Protein AF-A0A920N0K5-F1 (afdb_monomer_lite)

Sequence (277 aa):
MSDRPRIAAIVTEYFDGSHADVIVTKYLKGFPTDDGFQVPRVDLVSMYIDQPTERDIGHAMAREYDVPVFPSILTALTLGGEELAVDGVLLIGEHGEYAWNEKEQQLFPRKYFLEQICGVMATSGRSVPVFNDKHLSYNWHDAKWMYDRMSGLEAPLMAGSSLPVCWRKPWLEHDPDGTIEEAVAIGFSGLEIYGFHTLEVLQCMVERRAGGETGVAAVTCLEGDDVWKAAEQGAWSRDLAEAAWPQSKTSPRAGSRTTAANRPCIDRIPRRTRGAR

Foldseek 3Di:
DPCQFEEEEEAAAAAPPAPCCVPVVCQQPFDQDPVGTGHHSHHHAEYEYNDYDPRGPPVVSCVVRVHYYDPDLLCRQQVNDLAGDGQEYEYHQDDDDADADPLRDGFGCLLVSLVVVLVRCVSRVHAHEYEHEAQRGPDDVSSVVSVVSCVVSVHHYHHHDCLLVDDDVVDDADAAQADDPADDFDWDDDCSPIVRVSVVNRLSRVQSHRQHPQDFPDKDKDKACRVVVCCVVVVHPPVNCVVCQVVDPPDDDPPDCDDRRRIDIDIDTDGDHPPDD

Structure (mmCIF, N/CA/C/O backbone):
data_AF-A0A920N0K5-F1
#
_entry.id   AF-A0A920N0K5-F1
#
loop_
_atom_site.group_PDB
_atom_site.id
_atom_site.type_symbol
_atom_site.label_atom_id
_atom_site.label_alt_id
_atom_site.label_comp_id
_atom_site.label_asym_id
_atom_site.label_entity_id
_atom_site.label_seq_id
_atom_site.pdbx_PDB_ins_code
_atom_site.Cartn_x
_atom_site.Cartn_y
_atom_site.Cartn_z
_atom_site.occupancy
_atom_site.B_iso_or_equiv
_atom_site.auth_seq_id
_atom_site.auth_comp_id
_atom_site.auth_asym_id
_atom_site.auth_atom_id
_atom_site.pdbx_PDB_model_num
ATOM 1 N N . MET A 1 1 ? 17.048 -22.396 -16.362 1.00 48.00 1 MET A N 1
ATOM 2 C CA . MET A 1 1 ? 17.063 -21.496 -15.191 1.00 48.00 1 MET A CA 1
ATOM 3 C C . MET A 1 1 ? 15.674 -21.574 -14.595 1.00 48.00 1 MET A C 1
ATOM 5 O O . MET A 1 1 ? 14.731 -21.608 -15.371 1.00 48.00 1 MET A O 1
ATOM 9 N N . SER A 1 2 ? 15.543 -21.769 -13.284 1.00 52.66 2 SER A N 1
ATOM 10 C CA . SER A 1 2 ? 14.226 -21.752 -12.634 1.00 52.66 2 SER A CA 1
ATOM 11 C C . SER A 1 2 ? 13.582 -20.401 -12.934 1.00 52.66 2 SER A C 1
ATOM 13 O O . SER A 1 2 ? 14.154 -19.392 -12.536 1.00 52.66 2 SER A O 1
ATOM 15 N N . ASP A 1 3 ? 12.459 -20.388 -13.650 1.00 80.69 3 ASP A N 1
ATOM 16 C CA . ASP A 1 3 ? 11.784 -19.171 -14.115 1.00 80.69 3 ASP A CA 1
ATOM 17 C C . ASP A 1 3 ? 11.053 -18.521 -12.930 1.00 80.69 3 ASP A C 1
ATOM 19 O O . ASP A 1 3 ? 9.867 -18.741 -12.682 1.00 80.69 3 ASP A O 1
ATOM 23 N N . ARG A 1 4 ? 11.827 -17.855 -12.068 1.00 94.38 4 ARG A N 1
ATOM 24 C CA . ARG A 1 4 ? 11.308 -17.157 -10.893 1.00 94.38 4 ARG A CA 1
ATOM 25 C C . ARG A 1 4 ? 10.541 -15.926 -11.378 1.00 94.38 4 ARG A C 1
ATOM 27 O O . ARG A 1 4 ? 11.075 -15.205 -12.220 1.00 94.38 4 ARG A O 1
ATOM 34 N N . PRO A 1 5 ? 9.328 -15.658 -10.856 1.00 97.38 5 PRO A N 1
ATOM 35 C CA . PRO A 1 5 ? 8.568 -14.490 -11.275 1.00 97.38 5 PRO A CA 1
ATOM 36 C C . PRO A 1 5 ? 9.378 -13.215 -11.062 1.00 97.38 5 PRO A C 1
ATOM 38 O O . PRO A 1 5 ? 10.012 -13.033 -10.018 1.00 97.38 5 PRO A O 1
ATOM 41 N N . ARG A 1 6 ? 9.351 -12.338 -12.056 1.00 98.44 6 ARG A N 1
ATOM 42 C CA . ARG A 1 6 ? 10.106 -11.086 -12.062 1.00 98.44 6 ARG A CA 1
ATOM 43 C C . ARG A 1 6 ? 9.203 -9.979 -11.549 1.00 98.44 6 ARG A C 1
ATOM 45 O O . ARG A 1 6 ? 8.064 -9.888 -11.979 1.00 98.44 6 ARG A O 1
ATOM 52 N N . ILE A 1 7 ? 9.663 -9.117 -10.658 1.00 98.75 7 ILE A N 1
ATOM 53 C CA . ILE A 1 7 ? 8.850 -8.010 -10.142 1.00 98.75 7 ILE A CA 1
ATOM 54 C C . ILE A 1 7 ? 9.551 -6.667 -10.328 1.00 98.75 7 ILE A C 1
ATOM 56 O O . ILE A 1 7 ? 10.780 -6.593 -10.351 1.00 98.75 7 ILE A O 1
ATOM 60 N N . ALA A 1 8 ? 8.758 -5.604 -10.444 1.00 98.88 8 ALA A N 1
ATOM 61 C CA . ALA A 1 8 ? 9.229 -4.222 -10.390 1.00 98.88 8 ALA A CA 1
ATOM 62 C C . ALA A 1 8 ? 8.807 -3.558 -9.075 1.00 98.88 8 ALA A C 1
ATOM 64 O O . ALA A 1 8 ? 7.707 -3.819 -8.584 1.00 98.88 8 ALA A O 1
ATOM 65 N N . ALA A 1 9 ? 9.635 -2.656 -8.543 1.00 98.88 9 ALA A N 1
ATOM 66 C CA . ALA A 1 9 ? 9.241 -1.767 -7.451 1.00 98.88 9 ALA A CA 1
ATOM 67 C C . ALA A 1 9 ? 9.107 -0.325 -7.947 1.00 98.88 9 ALA A C 1
ATOM 69 O O . ALA A 1 9 ? 10.033 0.240 -8.523 1.00 98.88 9 ALA A O 1
ATOM 70 N N . ILE A 1 10 ? 7.943 0.268 -7.714 1.00 98.88 10 ILE A N 1
ATOM 71 C CA . ILE A 1 10 ? 7.606 1.643 -8.061 1.00 98.88 10 ILE A CA 1
ATOM 72 C C . ILE A 1 10 ? 7.409 2.390 -6.747 1.00 98.88 10 ILE A C 1
ATOM 74 O O . ILE A 1 10 ? 6.431 2.140 -6.040 1.00 98.88 10 ILE A O 1
ATOM 78 N N . VAL A 1 11 ? 8.356 3.260 -6.397 1.00 98.75 11 VAL A N 1
ATOM 79 C CA . VAL A 1 11 ? 8.406 3.901 -5.077 1.00 98.75 11 VAL A CA 1
ATOM 80 C C . VAL A 1 11 ? 8.520 5.419 -5.187 1.00 98.75 11 VAL A C 1
ATOM 82 O O . VAL A 1 11 ? 9.076 5.945 -6.151 1.00 98.75 11 VAL A O 1
ATOM 85 N N . THR A 1 12 ? 7.990 6.133 -4.199 1.00 98.44 12 THR A N 1
ATOM 86 C CA . THR A 1 12 ? 8.091 7.599 -4.117 1.00 98.44 12 THR A CA 1
ATOM 87 C C . THR A 1 12 ? 9.450 8.042 -3.577 1.00 98.44 12 THR A C 1
ATOM 89 O O . THR A 1 12 ? 10.193 8.714 -4.284 1.00 98.44 12 THR A O 1
ATOM 92 N N . GLU A 1 13 ? 9.823 7.612 -2.369 1.00 98.06 13 GLU A N 1
ATOM 93 C CA . GLU A 1 13 ? 11.118 7.900 -1.731 1.00 98.06 13 GLU A CA 1
ATOM 94 C C . GLU A 1 13 ? 11.679 6.619 -1.083 1.00 98.06 13 GLU A C 1
ATOM 96 O O . GLU A 1 13 ? 10.918 5.786 -0.586 1.00 98.06 13 GLU A O 1
ATOM 101 N N . TYR A 1 14 ? 13.007 6.450 -1.071 1.00 98.31 14 TYR A N 1
ATOM 102 C CA . TYR A 1 14 ? 13.668 5.264 -0.513 1.00 98.31 14 TYR A CA 1
ATOM 103 C C . TYR A 1 14 ? 14.843 5.648 0.396 1.00 98.31 14 TYR A C 1
ATOM 105 O O . TYR A 1 14 ? 15.990 5.739 -0.036 1.00 98.31 14 TYR A O 1
ATOM 113 N N . PHE A 1 15 ? 14.557 5.806 1.689 1.00 98.00 15 PHE A N 1
ATOM 114 C CA . PHE A 1 15 ? 15.540 6.069 2.750 1.00 98.00 15 PHE A CA 1
ATOM 115 C C . PHE A 1 15 ? 15.437 5.034 3.885 1.00 98.00 15 PHE A C 1
ATOM 117 O O . PHE A 1 15 ? 14.494 4.242 3.926 1.00 98.00 15 PHE A O 1
ATOM 124 N N . ASP A 1 16 ? 16.394 5.036 4.812 1.00 97.31 16 ASP A N 1
ATOM 125 C CA . ASP A 1 16 ? 16.418 4.128 5.972 1.00 97.31 16 ASP A CA 1
ATOM 126 C C . ASP A 1 16 ? 15.129 4.215 6.813 1.00 97.31 16 ASP A C 1
ATOM 128 O O . ASP A 1 16 ? 14.730 5.295 7.252 1.00 97.31 16 ASP A O 1
ATOM 132 N N . GLY A 1 17 ? 14.449 3.083 7.013 1.00 95.19 17 GLY A N 1
ATOM 133 C CA . GLY A 1 17 ? 13.182 3.022 7.751 1.00 95.19 17 GLY A CA 1
ATOM 134 C C . GLY A 1 17 ? 11.948 3.525 6.989 1.00 95.19 17 GLY A C 1
ATOM 135 O O . GLY A 1 17 ? 10.855 3.544 7.558 1.00 95.19 17 GLY A O 1
ATOM 136 N N . SER A 1 18 ? 12.090 3.908 5.716 1.00 96.94 18 SER A N 1
ATOM 137 C CA . SER A 1 18 ? 10.950 4.200 4.840 1.00 96.94 18 SER A CA 1
ATOM 138 C C . SER A 1 18 ? 10.128 2.943 4.532 1.00 96.94 18 SER A C 1
ATOM 140 O O . SER A 1 18 ? 10.607 1.812 4.641 1.00 96.94 18 SER A O 1
ATOM 142 N N . HIS A 1 19 ? 8.894 3.126 4.067 1.00 96.06 19 HIS A N 1
ATOM 143 C CA . HIS A 1 19 ? 8.068 2.025 3.567 1.00 96.06 19 HIS A CA 1
ATOM 144 C C . HIS A 1 19 ? 8.739 1.253 2.416 1.00 96.06 19 HIS A C 1
ATOM 146 O O . HIS A 1 19 ? 8.676 0.021 2.372 1.00 96.06 19 HIS A O 1
ATOM 152 N N . ALA A 1 20 ? 9.439 1.955 1.518 1.00 97.81 20 ALA A N 1
ATOM 153 C CA . ALA A 1 20 ? 10.223 1.316 0.467 1.00 97.81 20 ALA A CA 1
ATOM 154 C C . ALA A 1 20 ? 11.332 0.437 1.061 1.00 97.81 20 ALA A C 1
ATOM 156 O O . ALA A 1 20 ? 11.495 -0.701 0.635 1.00 97.81 20 ALA A O 1
ATOM 157 N N . ASP A 1 21 ? 12.030 0.900 2.097 1.00 97.81 21 ASP A N 1
ATOM 158 C CA . ASP A 1 21 ? 13.056 0.102 2.765 1.00 97.81 21 ASP A CA 1
ATOM 159 C C . ASP A 1 21 ? 12.487 -1.150 3.441 1.00 97.81 21 ASP A C 1
ATOM 161 O O . ASP A 1 21 ? 12.929 -2.267 3.173 1.00 97.81 21 ASP A O 1
ATOM 165 N N . VAL A 1 22 ? 11.444 -1.017 4.258 1.00 95.25 22 VAL A N 1
ATOM 166 C CA . VAL A 1 22 ? 10.921 -2.175 5.003 1.00 95.25 22 VAL A CA 1
ATOM 167 C C . VAL A 1 22 ? 10.260 -3.232 4.110 1.00 95.25 22 VAL A C 1
ATOM 169 O O . VAL A 1 22 ? 10.131 -4.377 4.549 1.00 95.25 22 VAL A O 1
ATOM 172 N N . ILE A 1 23 ? 9.886 -2.888 2.869 1.00 96.75 23 ILE A N 1
ATOM 173 C CA . ILE A 1 23 ? 9.264 -3.801 1.897 1.00 96.75 23 ILE A CA 1
ATOM 174 C C . ILE A 1 23 ? 10.260 -4.219 0.809 1.00 96.75 23 ILE A C 1
ATOM 176 O O . ILE A 1 23 ? 10.596 -5.400 0.703 1.00 96.75 23 ILE A O 1
ATOM 180 N N . VAL A 1 24 ? 10.752 -3.278 -0.001 1.00 98.19 24 VAL A N 1
ATOM 181 C CA . VAL A 1 24 ? 11.587 -3.555 -1.184 1.00 98.19 24 VAL A CA 1
ATOM 182 C C . VAL A 1 24 ? 12.915 -4.188 -0.779 1.00 98.19 24 VAL A C 1
ATOM 184 O O . VAL A 1 24 ? 13.311 -5.190 -1.378 1.00 98.19 24 VAL A O 1
ATOM 187 N N . THR A 1 25 ? 13.549 -3.716 0.303 1.00 97.25 25 THR A N 1
ATOM 188 C CA . THR A 1 25 ? 14.798 -4.320 0.799 1.00 97.25 25 THR A CA 1
ATOM 189 C C . THR A 1 25 ? 14.607 -5.797 1.149 1.00 97.25 25 THR A C 1
ATOM 191 O O . THR A 1 25 ? 15.543 -6.575 1.007 1.00 97.25 25 THR A O 1
ATOM 194 N N . LYS A 1 26 ? 13.412 -6.242 1.563 1.00 96.31 26 LYS A N 1
ATOM 195 C CA . LYS A 1 26 ? 13.160 -7.664 1.870 1.00 96.31 26 LYS A CA 1
ATOM 196 C C . LYS A 1 26 ? 13.091 -8.535 0.623 1.00 96.31 26 LYS A C 1
ATOM 198 O O . LYS A 1 26 ? 13.526 -9.680 0.669 1.00 96.31 26 LYS A O 1
ATOM 203 N N . TYR A 1 27 ? 12.631 -7.991 -0.501 1.00 97.44 27 TYR A N 1
ATOM 204 C CA . TYR A 1 27 ? 12.678 -8.686 -1.790 1.00 97.44 27 TYR A CA 1
ATOM 205 C C . TYR A 1 27 ? 14.090 -8.764 -2.386 1.00 97.44 27 TYR A C 1
ATOM 207 O O . TYR A 1 27 ? 14.321 -9.587 -3.265 1.00 97.44 27 TYR A O 1
ATOM 215 N N . LEU A 1 28 ? 15.034 -7.968 -1.876 1.00 97.00 28 LEU A N 1
ATOM 216 C CA . LEU A 1 28 ? 16.454 -8.029 -2.234 1.00 97.00 28 LEU A CA 1
ATOM 217 C C . LEU A 1 28 ? 17.258 -8.904 -1.266 1.00 97.00 28 LEU A C 1
ATOM 219 O O . LEU A 1 28 ? 17.993 -9.797 -1.678 1.00 97.00 28 LEU A O 1
ATOM 223 N N . LYS A 1 29 ? 17.085 -8.672 0.038 1.00 96.00 29 LYS A N 1
ATOM 224 C CA . LYS A 1 29 ? 17.885 -9.277 1.109 1.00 96.00 29 LYS A CA 1
ATOM 225 C C . LYS A 1 29 ? 17.271 -10.515 1.733 1.00 96.00 29 LYS A C 1
ATOM 227 O O . LYS A 1 29 ? 17.985 -11.204 2.441 1.00 96.00 29 LYS A O 1
ATOM 232 N N . GLY A 1 30 ? 15.983 -10.783 1.539 1.00 95.75 30 GLY A N 1
ATOM 233 C CA . GLY A 1 30 ? 15.244 -11.840 2.231 1.00 95.75 30 GLY A CA 1
ATOM 234 C C . GLY A 1 30 ? 14.517 -11.396 3.502 1.00 95.75 30 GLY A C 1
ATOM 235 O O . GLY A 1 30 ? 14.643 -10.268 3.992 1.00 95.75 30 GLY A O 1
ATOM 236 N N . PHE A 1 31 ? 13.714 -12.320 4.024 1.00 94.88 31 PHE A N 1
ATOM 237 C CA . PHE A 1 31 ? 12.749 -12.102 5.095 1.00 94.88 31 PHE A CA 1
ATOM 238 C C . PHE A 1 31 ? 13.206 -12.836 6.364 1.00 94.88 31 PHE A C 1
ATOM 240 O O . PHE A 1 31 ? 13.192 -14.069 6.391 1.00 94.88 31 PHE A O 1
ATOM 247 N N . PRO A 1 32 ? 13.613 -12.127 7.430 1.00 92.38 32 PRO A N 1
ATOM 248 C CA . PRO A 1 32 ? 13.778 -12.753 8.735 1.00 92.38 32 PRO A CA 1
ATOM 249 C C . PRO A 1 32 ? 12.395 -13.093 9.305 1.00 92.38 32 PRO A C 1
ATOM 251 O O . PRO A 1 32 ? 11.539 -12.215 9.413 1.00 92.38 32 PRO A O 1
ATOM 254 N N . THR A 1 33 ? 12.174 -14.358 9.653 1.00 90.31 33 THR A N 1
ATOM 255 C CA . THR A 1 33 ? 10.921 -14.863 10.235 1.00 90.31 33 THR A CA 1
ATOM 256 C C . THR A 1 33 ? 11.204 -15.654 11.510 1.00 90.31 33 THR A C 1
ATOM 258 O O . THR A 1 33 ? 12.355 -16.015 11.766 1.00 90.31 33 THR A O 1
ATOM 261 N N . ASP A 1 34 ? 10.165 -15.941 12.297 1.00 87.94 34 ASP A N 1
ATOM 262 C CA . ASP A 1 34 ? 10.283 -16.754 13.517 1.00 87.94 34 ASP A CA 1
ATOM 263 C C . ASP A 1 34 ? 10.847 -18.160 13.224 1.00 87.94 34 ASP A C 1
ATOM 265 O O . ASP A 1 34 ? 11.621 -18.694 14.016 1.00 87.94 34 ASP A O 1
ATOM 269 N N . ASP A 1 35 ? 10.540 -18.715 12.046 1.00 91.44 35 ASP A N 1
ATOM 270 C CA . ASP A 1 35 ? 11.027 -20.022 11.576 1.00 91.44 35 ASP A CA 1
ATOM 271 C C . ASP A 1 35 ? 12.409 -19.951 10.894 1.00 91.44 35 ASP A C 1
ATOM 273 O O . ASP A 1 35 ? 12.902 -20.934 10.335 1.00 91.44 35 ASP A O 1
ATOM 277 N N . GLY A 1 36 ? 13.053 -18.782 10.922 1.00 93.62 36 GLY A N 1
ATOM 278 C CA . GLY A 1 36 ? 14.356 -18.531 10.320 1.00 93.62 36 GLY A CA 1
ATOM 279 C C . GLY A 1 36 ? 14.299 -17.613 9.102 1.00 93.62 36 GLY A C 1
ATOM 280 O O . GLY A 1 36 ? 13.353 -16.856 8.881 1.00 93.62 36 GLY A O 1
ATOM 281 N N . PHE A 1 37 ? 15.371 -17.626 8.317 1.00 96.31 37 PHE A N 1
ATOM 282 C CA . PHE A 1 37 ? 15.537 -16.726 7.182 1.00 96.31 37 PHE A CA 1
ATOM 283 C C . PHE A 1 37 ? 14.917 -17.311 5.908 1.00 96.31 37 PHE A C 1
ATOM 285 O O . PHE A 1 37 ? 15.302 -18.395 5.467 1.00 96.31 37 PHE A O 1
ATOM 292 N N . GLN A 1 38 ? 13.987 -16.579 5.294 1.00 95.50 38 GLN A N 1
ATOM 293 C CA . GLN A 1 38 ? 13.354 -16.957 4.033 1.00 95.50 38 GLN A CA 1
ATOM 294 C C . GLN A 1 38 ? 13.916 -16.129 2.879 1.00 95.50 38 GLN A C 1
ATOM 296 O O . GLN A 1 38 ? 13.853 -14.898 2.879 1.00 95.50 38 GLN A O 1
ATOM 301 N N . VAL A 1 39 ? 14.435 -16.811 1.859 1.00 94.75 39 VAL A N 1
ATOM 302 C CA . VAL A 1 39 ? 14.839 -16.155 0.611 1.00 94.75 39 VAL A CA 1
ATOM 303 C C . VAL A 1 39 ? 13.602 -15.727 -0.188 1.00 94.75 39 VAL A C 1
ATOM 305 O O . VAL A 1 39 ? 12.596 -16.446 -0.182 1.00 94.75 39 VAL A O 1
ATOM 308 N N . PRO A 1 40 ? 13.649 -14.596 -0.915 1.00 95.31 40 PRO A N 1
ATOM 309 C CA . PRO A 1 40 ? 12.561 -14.205 -1.802 1.00 95.31 40 PRO A CA 1
ATOM 310 C C . PRO A 1 40 ? 12.258 -15.318 -2.810 1.00 95.31 40 PRO A C 1
ATOM 312 O O . PRO A 1 40 ? 13.158 -16.040 -3.246 1.00 95.31 40 PRO A O 1
ATOM 315 N N . ARG A 1 41 ? 10.990 -15.466 -3.205 1.00 95.25 41 ARG A N 1
ATOM 316 C CA . ARG A 1 41 ? 10.548 -16.426 -4.243 1.00 95.25 41 ARG A CA 1
ATOM 317 C C . ARG A 1 41 ? 10.409 -15.797 -5.635 1.00 95.25 41 ARG A C 1
ATOM 319 O O . ARG A 1 41 ? 9.988 -16.471 -6.568 1.00 95.25 41 ARG A O 1
ATOM 326 N N . VAL A 1 42 ? 10.753 -14.521 -5.739 1.00 97.25 42 VAL A N 1
ATOM 327 C CA . VAL A 1 42 ? 10.670 -13.668 -6.927 1.00 97.25 42 VAL A CA 1
ATOM 328 C C . VAL A 1 42 ? 11.972 -12.893 -7.065 1.00 97.25 42 VAL A C 1
ATOM 330 O O . VAL A 1 42 ? 12.710 -12.770 -6.084 1.00 97.25 42 VAL A O 1
ATOM 333 N N . ASP A 1 43 ? 12.226 -12.358 -8.251 1.00 97.81 43 ASP A N 1
ATOM 334 C CA . ASP A 1 43 ? 13.404 -11.539 -8.524 1.00 97.81 43 ASP A CA 1
ATOM 335 C C . ASP A 1 43 ? 12.974 -10.089 -8.750 1.00 97.81 43 ASP A C 1
ATOM 337 O O . ASP A 1 43 ? 12.152 -9.811 -9.624 1.00 97.81 43 ASP A O 1
ATOM 341 N N . LEU A 1 44 ? 13.509 -9.154 -7.961 1.00 98.44 44 LEU A N 1
ATOM 342 C CA . LEU A 1 44 ? 13.328 -7.726 -8.216 1.00 98.44 44 LEU A CA 1
ATOM 343 C C . LEU A 1 44 ? 14.245 -7.322 -9.369 1.00 98.44 44 LEU A C 1
ATOM 345 O O . LEU A 1 44 ? 15.459 -7.314 -9.213 1.00 98.44 44 LEU A O 1
ATOM 349 N N . VAL A 1 45 ? 13.670 -7.014 -10.530 1.00 98.62 45 VAL A N 1
ATOM 350 C CA . VAL A 1 45 ? 14.441 -6.814 -11.774 1.00 98.62 45 VAL A CA 1
ATOM 351 C C . VAL A 1 45 ? 14.516 -5.364 -12.229 1.00 98.62 45 VAL A C 1
ATOM 353 O O . VAL A 1 45 ? 15.248 -5.054 -13.165 1.00 98.62 45 VAL A O 1
ATOM 356 N N . SER A 1 46 ? 13.764 -4.473 -11.589 1.00 98.81 46 SER A N 1
ATOM 357 C CA . SER A 1 46 ? 13.756 -3.048 -11.914 1.00 98.81 46 SER A CA 1
ATOM 358 C C . SER A 1 46 ? 13.135 -2.216 -10.811 1.00 98.81 46 SER A C 1
ATOM 360 O O . SER A 1 46 ? 12.209 -2.669 -10.130 1.00 98.81 46 SER A O 1
ATOM 362 N N . MET A 1 47 ? 13.571 -0.964 -10.715 1.00 98.81 47 MET A N 1
ATOM 363 C CA . MET A 1 47 ? 12.956 0.027 -9.841 1.00 98.81 47 MET A CA 1
ATOM 364 C C . MET A 1 47 ? 12.663 1.343 -10.563 1.00 98.81 47 MET A C 1
ATOM 366 O O . MET A 1 47 ? 13.357 1.715 -11.505 1.00 98.81 47 MET A O 1
ATOM 370 N N . TYR A 1 48 ? 11.656 2.060 -10.077 1.00 98.88 48 TYR A N 1
ATOM 371 C CA . TYR A 1 48 ? 11.450 3.489 -10.302 1.00 98.88 48 TYR A CA 1
ATOM 372 C C . TYR A 1 48 ? 11.417 4.181 -8.939 1.00 98.88 48 TYR A C 1
ATOM 374 O O . TYR A 1 48 ? 10.728 3.699 -8.039 1.00 98.88 48 TYR A O 1
ATOM 382 N N . ILE A 1 49 ? 12.145 5.291 -8.803 1.00 98.69 49 ILE A N 1
ATOM 383 C CA . ILE A 1 49 ? 12.190 6.121 -7.593 1.00 98.69 49 ILE A CA 1
ATOM 384 C C . ILE A 1 49 ? 11.835 7.551 -8.011 1.00 98.69 49 ILE A C 1
ATOM 386 O O . ILE A 1 49 ? 12.570 8.153 -8.790 1.00 98.69 49 ILE A O 1
ATOM 390 N N . ASP A 1 50 ? 10.713 8.076 -7.517 1.00 98.62 50 ASP A N 1
ATOM 391 C CA . ASP A 1 50 ? 10.177 9.384 -7.930 1.00 98.62 50 ASP A CA 1
ATOM 392 C C . ASP A 1 50 ? 11.014 10.562 -7.416 1.00 98.62 50 ASP A C 1
ATOM 394 O O . ASP A 1 50 ? 11.352 11.479 -8.162 1.00 98.62 50 ASP A O 1
ATOM 398 N N . GLN A 1 51 ? 11.354 10.531 -6.128 1.00 98.00 51 GLN A N 1
ATOM 399 C CA . GLN A 1 51 ? 11.993 11.631 -5.413 1.00 98.00 51 GLN A CA 1
ATOM 400 C C . GLN A 1 51 ? 13.256 11.141 -4.694 1.00 98.00 51 GLN A C 1
ATOM 402 O O . GLN A 1 51 ? 13.252 10.981 -3.474 1.00 98.00 51 GLN A O 1
ATOM 407 N N . PRO A 1 52 ? 14.363 10.876 -5.408 1.00 96.00 52 PRO A N 1
ATOM 408 C CA . PRO A 1 52 ? 15.633 10.622 -4.742 1.00 96.00 52 PRO A CA 1
ATOM 409 C C . PRO A 1 52 ? 16.083 11.871 -3.971 1.00 96.00 52 PRO A C 1
ATOM 411 O O . PRO A 1 52 ? 16.195 12.960 -4.537 1.00 96.00 52 PRO A O 1
ATOM 414 N N . THR A 1 53 ? 16.357 11.707 -2.678 1.00 96.31 53 THR A N 1
ATOM 415 C CA . THR A 1 53 ? 16.861 12.768 -1.791 1.00 96.31 53 THR A CA 1
ATOM 416 C C . THR A 1 53 ? 18.290 12.461 -1.337 1.00 96.31 53 THR A C 1
ATOM 418 O O . THR A 1 53 ? 18.852 11.417 -1.661 1.00 96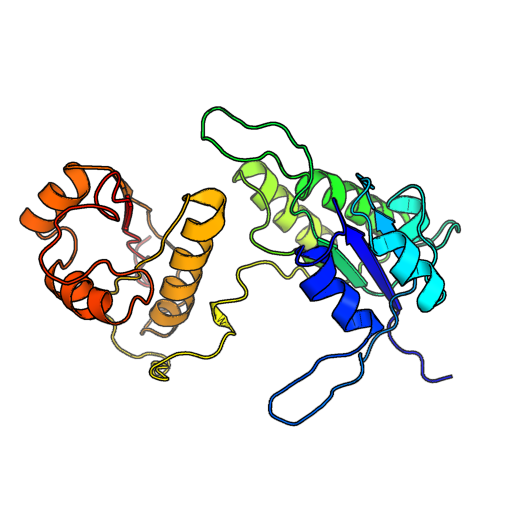.31 53 THR A O 1
ATOM 421 N N . GLU A 1 54 ? 18.907 13.343 -0.548 1.00 96.44 54 GLU A N 1
ATOM 422 C CA . GLU A 1 54 ? 20.237 13.091 0.040 1.00 96.44 54 GLU A CA 1
ATOM 423 C C . GLU A 1 54 ? 20.272 11.857 0.961 1.00 96.44 54 GLU A C 1
ATOM 425 O O . GLU A 1 54 ? 21.341 11.319 1.241 1.00 96.44 54 GLU A O 1
ATOM 430 N N . ARG A 1 55 ? 19.102 11.402 1.431 1.00 96.50 55 ARG A N 1
ATOM 431 C CA . ARG A 1 55 ? 18.939 10.203 2.266 1.00 96.50 55 ARG A CA 1
ATOM 432 C C . ARG A 1 55 ? 18.674 8.940 1.447 1.00 96.50 55 ARG A C 1
ATOM 434 O O . ARG A 1 55 ? 18.397 7.898 2.040 1.00 96.50 55 ARG A O 1
ATOM 441 N N . ASP A 1 56 ? 18.705 9.032 0.117 1.00 97.69 56 ASP A N 1
ATOM 442 C CA . ASP A 1 56 ? 18.415 7.904 -0.758 1.00 97.69 56 ASP A CA 1
ATOM 443 C C . ASP A 1 56 ? 19.400 6.755 -0.520 1.00 97.69 56 ASP A C 1
ATOM 445 O O . ASP A 1 56 ? 20.606 6.862 -0.757 1.00 97.69 56 ASP A O 1
ATOM 449 N N . ILE A 1 57 ? 18.857 5.628 -0.070 1.00 98.06 57 ILE A N 1
ATOM 450 C CA . ILE A 1 57 ? 19.569 4.351 -0.014 1.00 98.06 57 ILE A CA 1
ATOM 451 C C . ILE A 1 57 ? 19.196 3.463 -1.204 1.00 98.06 57 ILE A C 1
ATOM 453 O O . ILE A 1 57 ? 19.910 2.500 -1.494 1.00 98.06 57 ILE A O 1
ATOM 457 N N . GLY A 1 58 ? 18.108 3.790 -1.910 1.00 97.81 58 GLY A N 1
ATOM 458 C CA . GLY A 1 58 ? 17.556 2.997 -3.001 1.00 97.81 58 GLY A CA 1
ATOM 459 C C . GLY A 1 58 ? 18.545 2.779 -4.138 1.00 97.81 58 GLY A C 1
ATOM 460 O O . GLY A 1 58 ? 18.733 1.642 -4.560 1.00 97.81 58 GLY A O 1
ATOM 461 N N . HIS A 1 59 ? 19.262 3.814 -4.588 1.00 98.25 59 HIS A N 1
ATOM 462 C CA . HIS A 1 59 ? 20.254 3.666 -5.661 1.00 98.25 59 HIS A CA 1
ATOM 463 C C . HIS A 1 59 ? 21.491 2.873 -5.229 1.00 98.25 59 HIS A C 1
ATOM 465 O O . HIS A 1 59 ? 22.104 2.189 -6.050 1.00 98.25 59 HIS A O 1
ATOM 471 N N . ALA A 1 60 ? 21.897 2.972 -3.961 1.00 97.31 60 ALA A N 1
ATOM 472 C CA . ALA A 1 60 ? 22.996 2.165 -3.437 1.00 97.31 60 ALA A CA 1
ATOM 473 C C . ALA A 1 60 ? 22.598 0.687 -3.371 1.00 97.31 60 ALA A C 1
ATOM 475 O O . ALA A 1 60 ? 23.344 -0.162 -3.854 1.00 97.31 60 ALA A O 1
ATOM 476 N N . MET A 1 61 ? 21.392 0.410 -2.873 1.00 97.44 61 MET A N 1
ATOM 477 C CA . MET A 1 61 ? 20.801 -0.924 -2.848 1.00 97.44 61 MET A CA 1
ATOM 478 C C . MET A 1 61 ? 20.659 -1.500 -4.265 1.00 97.44 61 MET A C 1
ATOM 480 O O . MET A 1 61 ? 21.060 -2.627 -4.524 1.00 97.44 61 MET A O 1
ATOM 484 N N . ALA A 1 62 ? 20.164 -0.702 -5.211 1.00 98.12 62 ALA A N 1
ATOM 485 C CA . ALA A 1 62 ? 20.029 -1.081 -6.613 1.00 98.12 62 ALA A CA 1
ATOM 486 C C . ALA A 1 62 ? 21.359 -1.574 -7.209 1.00 98.12 62 ALA A C 1
ATOM 488 O O . ALA A 1 62 ? 21.411 -2.626 -7.838 1.00 98.12 62 ALA A O 1
ATOM 489 N N . ARG A 1 63 ? 22.453 -0.841 -6.950 1.00 98.19 63 ARG A N 1
ATOM 490 C CA . ARG A 1 63 ? 23.806 -1.210 -7.394 1.00 98.19 63 ARG A CA 1
ATOM 491 C C . ARG A 1 63 ? 24.350 -2.456 -6.699 1.00 98.19 63 ARG A C 1
ATOM 493 O O . ARG A 1 63 ? 25.062 -3.216 -7.338 1.00 98.19 63 ARG A O 1
ATOM 500 N N . GLU A 1 64 ? 24.059 -2.650 -5.414 1.00 97.94 64 GLU A N 1
ATOM 501 C CA . GLU A 1 64 ? 24.515 -3.825 -4.652 1.00 97.94 64 GLU A CA 1
ATOM 502 C C . GLU A 1 64 ? 23.912 -5.132 -5.193 1.00 97.94 64 GLU A C 1
ATOM 504 O O . GLU A 1 64 ? 24.589 -6.156 -5.191 1.00 97.94 64 GLU A O 1
ATOM 509 N N . TYR A 1 65 ? 22.665 -5.091 -5.675 1.00 97.56 65 TYR A N 1
ATOM 510 C CA . TYR A 1 65 ? 21.910 -6.267 -6.133 1.00 97.56 65 TYR A CA 1
ATOM 511 C C . TYR A 1 65 ? 21.726 -6.335 -7.658 1.00 97.56 65 TYR A C 1
ATOM 513 O O . TYR A 1 65 ? 20.878 -7.089 -8.130 1.00 97.56 65 TYR A O 1
ATOM 521 N N . ASP A 1 66 ? 22.484 -5.548 -8.429 1.00 98.00 66 ASP A N 1
ATOM 522 C CA . ASP A 1 66 ? 22.399 -5.490 -9.897 1.00 98.00 66 ASP A CA 1
ATOM 523 C C . ASP A 1 66 ? 20.972 -5.221 -10.434 1.00 98.00 66 ASP A C 1
ATOM 525 O O . ASP A 1 66 ? 20.562 -5.731 -11.480 1.00 98.00 66 ASP A O 1
ATOM 529 N N . VAL A 1 67 ? 20.206 -4.381 -9.729 1.00 98.56 67 VAL A N 1
ATOM 530 C CA . VAL A 1 67 ? 18.849 -3.974 -10.117 1.00 98.56 67 VAL A CA 1
ATOM 531 C C . VAL A 1 67 ? 18.885 -2.594 -10.778 1.00 98.56 67 VAL A C 1
ATOM 533 O O . VAL A 1 67 ? 19.240 -1.613 -10.128 1.00 98.56 67 VAL A O 1
ATOM 536 N N . PRO A 1 68 ? 18.500 -2.452 -12.055 1.00 98.50 68 PRO A N 1
ATOM 537 C CA . PRO A 1 68 ? 18.445 -1.148 -12.710 1.00 98.50 68 PRO A CA 1
ATOM 538 C C . PRO A 1 68 ? 17.343 -0.246 -12.126 1.00 98.50 68 PRO A C 1
ATOM 540 O O . PRO A 1 68 ? 16.202 -0.673 -11.933 1.00 98.50 68 PRO A O 1
ATOM 543 N N . VAL A 1 69 ? 17.672 1.034 -11.914 1.00 98.75 69 VAL A N 1
ATOM 544 C CA . VAL A 1 69 ? 16.697 2.101 -11.630 1.00 98.75 69 VAL A CA 1
ATOM 545 C C . VAL A 1 69 ? 16.413 2.856 -12.924 1.00 98.75 69 VAL A C 1
ATOM 547 O O . VAL A 1 69 ? 17.328 3.381 -13.558 1.00 98.75 69 VAL A O 1
ATOM 550 N N . PHE A 1 70 ? 15.149 2.896 -13.328 1.00 98.69 70 PHE A N 1
ATOM 551 C CA . PHE A 1 70 ? 14.701 3.515 -14.568 1.00 98.69 70 PHE A CA 1
ATOM 552 C C . PHE A 1 70 ? 14.092 4.902 -14.322 1.00 98.69 70 PHE A C 1
ATOM 554 O O . PHE A 1 70 ? 13.500 5.139 -13.270 1.00 98.69 70 PHE A O 1
ATOM 561 N N . PRO A 1 71 ? 14.166 5.815 -15.311 1.00 97.81 71 PRO A N 1
ATOM 562 C CA . PRO A 1 71 ? 13.665 7.184 -15.173 1.00 97.81 71 PRO A CA 1
ATOM 563 C C . PRO A 1 71 ? 12.137 7.303 -15.293 1.00 97.81 71 PRO A C 1
ATOM 565 O O . PRO A 1 71 ? 11.603 8.400 -15.173 1.00 97.81 71 PRO A O 1
ATOM 568 N N . SER A 1 72 ? 11.423 6.213 -15.594 1.00 98.56 72 SER A N 1
ATOM 569 C CA . SER A 1 72 ? 9.963 6.217 -15.707 1.00 98.56 72 SER A CA 1
ATOM 570 C C . SER A 1 72 ? 9.367 4.870 -15.311 1.00 98.56 72 SER A C 1
ATOM 572 O O . SER A 1 72 ? 10.017 3.833 -15.457 1.00 98.56 72 SER A O 1
ATOM 574 N N . ILE A 1 73 ? 8.103 4.879 -14.883 1.00 98.81 73 ILE A N 1
ATOM 575 C CA . ILE A 1 73 ? 7.340 3.657 -14.594 1.00 98.81 73 ILE A CA 1
ATOM 576 C C . ILE A 1 73 ? 7.242 2.777 -15.845 1.00 98.81 73 ILE A C 1
ATOM 578 O O . ILE A 1 73 ? 7.446 1.571 -15.751 1.00 98.81 73 ILE A O 1
ATOM 582 N N . LEU A 1 74 ? 7.001 3.373 -17.020 1.00 98.50 74 LEU A N 1
ATOM 583 C CA . LEU A 1 74 ? 6.969 2.652 -18.296 1.00 98.50 74 LEU A CA 1
ATOM 584 C C . LEU A 1 74 ? 8.251 1.841 -18.502 1.00 98.50 74 LEU A C 1
ATOM 586 O O . LEU A 1 74 ? 8.192 0.625 -18.642 1.00 98.50 74 LEU A O 1
ATOM 590 N N . THR A 1 75 ? 9.409 2.502 -18.470 1.00 98.50 75 THR A N 1
ATOM 591 C CA . THR A 1 75 ? 10.689 1.838 -18.746 1.00 98.50 75 THR A CA 1
ATOM 592 C C . THR A 1 75 ? 11.118 0.878 -17.641 1.00 98.50 75 THR A C 1
ATOM 594 O O . THR A 1 75 ? 11.791 -0.102 -17.949 1.00 98.50 75 THR A O 1
ATOM 597 N N . ALA A 1 76 ? 10.689 1.088 -16.391 1.00 98.81 76 ALA A N 1
ATOM 598 C CA . ALA A 1 76 ? 10.851 0.097 -15.329 1.00 98.81 76 ALA A CA 1
ATOM 599 C C . ALA A 1 76 ? 10.067 -1.186 -15.644 1.00 98.81 76 ALA A C 1
ATOM 601 O O . ALA A 1 76 ? 10.623 -2.278 -15.616 1.00 98.81 76 ALA A O 1
ATOM 602 N N . LEU A 1 77 ? 8.790 -1.056 -16.012 1.00 98.75 77 LEU A N 1
ATOM 603 C CA . LEU A 1 77 ? 7.917 -2.198 -16.292 1.00 98.75 77 LEU A CA 1
ATOM 604 C C . LEU A 1 77 ? 8.276 -2.950 -17.579 1.00 98.75 77 LEU A C 1
ATOM 606 O O . LEU A 1 77 ? 8.000 -4.146 -17.676 1.00 98.75 77 LEU A O 1
ATOM 610 N N . THR A 1 78 ? 8.887 -2.280 -18.558 1.00 98.50 78 THR A N 1
ATOM 611 C CA . THR A 1 78 ? 9.312 -2.902 -19.822 1.00 98.50 78 THR A CA 1
ATOM 612 C C . THR A 1 78 ? 10.794 -3.267 -19.864 1.00 98.50 78 THR A C 1
ATOM 614 O O . THR A 1 78 ? 11.264 -3.805 -20.866 1.00 98.50 78 THR A O 1
ATOM 617 N N . LEU A 1 79 ? 11.554 -2.972 -18.802 1.00 97.88 79 LEU A N 1
ATOM 618 C CA . LEU A 1 79 ? 13.017 -3.100 -18.772 1.00 97.88 79 LEU A CA 1
ATOM 619 C C . LEU A 1 79 ? 13.706 -2.378 -19.942 1.00 97.88 79 LEU A C 1
ATOM 621 O O . LEU A 1 79 ? 14.692 -2.857 -20.500 1.00 97.88 79 LEU A O 1
ATOM 625 N N . GLY A 1 80 ? 13.159 -1.224 -20.329 1.00 95.75 80 GLY A N 1
ATOM 626 C CA . GLY A 1 80 ? 13.611 -0.433 -21.475 1.00 95.75 80 GLY A CA 1
ATOM 627 C C . GLY A 1 80 ? 13.149 -0.942 -22.847 1.00 95.75 80 GLY A C 1
ATOM 628 O O . GLY A 1 80 ? 13.478 -0.309 -23.847 1.00 95.75 80 GLY A O 1
ATOM 629 N N . GLY A 1 81 ? 12.401 -2.047 -22.911 1.00 95.19 81 GLY A N 1
ATOM 630 C CA . GLY A 1 81 ? 11.772 -2.550 -24.134 1.00 95.19 81 GLY A CA 1
ATOM 631 C C . GLY A 1 81 ? 10.396 -1.935 -24.414 1.00 95.19 81 GLY A C 1
ATOM 632 O O . GLY A 1 81 ? 9.996 -0.941 -23.802 1.00 95.19 81 GLY A O 1
ATOM 633 N N . GLU A 1 82 ? 9.658 -2.558 -25.333 1.00 90.06 82 GLU A N 1
ATOM 634 C CA . GLU A 1 82 ? 8.322 -2.111 -25.769 1.00 90.06 82 GLU A CA 1
ATOM 635 C C . GLU A 1 82 ? 7.168 -2.831 -25.049 1.00 90.06 82 GLU A C 1
ATOM 637 O O . GLU A 1 82 ? 6.062 -2.300 -24.967 1.00 90.06 82 GLU A O 1
ATOM 642 N N . GLU A 1 83 ? 7.419 -4.018 -24.492 1.00 93.62 83 GLU A N 1
ATOM 643 C CA . GLU A 1 83 ? 6.399 -4.870 -23.872 1.00 93.62 83 GLU A CA 1
ATOM 644 C C . GLU A 1 83 ? 6.607 -5.012 -22.360 1.00 93.62 83 GLU A C 1
ATOM 646 O O . GLU A 1 83 ? 7.717 -4.864 -21.847 1.00 93.62 83 GLU A O 1
ATOM 651 N N . LEU A 1 84 ? 5.531 -5.331 -21.632 1.00 98.19 84 LEU A N 1
ATOM 652 C CA . LEU A 1 84 ? 5.572 -5.580 -20.191 1.00 98.19 84 LEU A CA 1
ATOM 653 C C . LEU A 1 84 ? 6.468 -6.788 -19.875 1.00 98.19 84 LEU A C 1
ATOM 655 O O . LEU A 1 84 ? 6.129 -7.922 -20.216 1.00 98.19 84 LEU A O 1
ATOM 659 N N . ALA A 1 85 ? 7.559 -6.561 -19.145 1.00 98.19 85 ALA A N 1
ATOM 660 C CA . ALA A 1 85 ? 8.630 -7.537 -18.926 1.00 98.19 85 ALA A CA 1
ATOM 661 C C . ALA A 1 85 ? 8.708 -8.096 -17.489 1.00 98.19 85 ALA A C 1
ATOM 663 O O . ALA A 1 85 ? 9.622 -8.864 -17.174 1.00 98.19 85 ALA A O 1
ATOM 664 N N . VAL A 1 86 ? 7.760 -7.717 -16.624 1.00 98.56 86 VAL A N 1
ATOM 665 C CA . VAL A 1 86 ? 7.657 -8.153 -15.219 1.00 98.56 86 VAL A CA 1
ATOM 666 C C . VAL A 1 86 ? 6.340 -8.880 -14.957 1.00 98.56 86 VAL A C 1
ATOM 668 O O . VAL A 1 86 ? 5.365 -8.633 -15.650 1.00 98.56 86 VAL A O 1
ATOM 671 N N . ASP A 1 87 ? 6.299 -9.753 -13.962 1.00 98.56 87 ASP A N 1
ATOM 672 C CA . ASP A 1 87 ? 5.177 -10.616 -13.560 1.00 98.56 87 ASP A CA 1
ATOM 673 C C . ASP A 1 87 ? 4.438 -10.120 -12.312 1.00 98.56 87 ASP A C 1
ATOM 675 O O . ASP A 1 87 ? 3.489 -10.753 -11.854 1.00 98.56 87 ASP A O 1
ATOM 679 N N . GLY A 1 88 ? 4.856 -8.986 -11.753 1.00 98.62 88 GLY A N 1
ATOM 680 C CA . GLY A 1 88 ? 4.173 -8.322 -10.653 1.00 98.62 88 GLY A CA 1
ATOM 681 C C . GLY A 1 88 ? 4.779 -6.961 -10.336 1.00 98.62 88 GLY A C 1
ATOM 682 O O . GLY A 1 88 ? 5.908 -6.656 -10.732 1.00 98.62 88 GLY A O 1
ATOM 683 N N . VAL A 1 89 ? 4.024 -6.133 -9.618 1.00 98.88 89 VAL A N 1
ATOM 684 C CA . VAL A 1 89 ? 4.445 -4.774 -9.255 1.00 98.88 89 VAL A CA 1
ATOM 685 C C . VAL A 1 89 ? 4.247 -4.530 -7.764 1.00 98.88 89 VAL A C 1
ATOM 687 O O . VAL A 1 89 ? 3.162 -4.749 -7.228 1.00 98.88 89 VAL A O 1
ATOM 690 N N . LEU A 1 90 ? 5.293 -4.036 -7.106 1.00 98.81 90 LEU A N 1
ATOM 691 C CA . LEU A 1 90 ? 5.217 -3.421 -5.785 1.00 98.81 90 LEU A CA 1
ATOM 692 C C . LEU A 1 90 ? 5.041 -1.913 -5.976 1.00 98.81 90 LEU A C 1
ATOM 694 O O . LEU A 1 90 ? 5.949 -1.243 -6.460 1.00 98.81 90 LEU A O 1
ATOM 698 N N . LEU A 1 91 ? 3.881 -1.382 -5.611 1.00 98.81 91 LEU A N 1
ATOM 699 C CA . LEU A 1 91 ? 3.568 0.041 -5.641 1.00 98.81 91 LEU A CA 1
ATOM 700 C C . LEU A 1 91 ? 3.629 0.602 -4.216 1.00 98.81 91 LEU A C 1
ATOM 702 O O . LEU A 1 91 ? 2.716 0.390 -3.418 1.00 98.81 91 LEU A O 1
ATOM 706 N N . ILE A 1 92 ? 4.706 1.324 -3.904 1.00 98.44 92 ILE A N 1
ATOM 707 C CA . ILE A 1 92 ? 4.958 1.903 -2.579 1.00 98.44 92 ILE A CA 1
ATOM 708 C C . ILE A 1 92 ? 4.861 3.429 -2.675 1.00 98.44 92 ILE A C 1
ATOM 710 O O . ILE A 1 92 ? 5.852 4.136 -2.849 1.00 98.44 92 ILE A O 1
ATOM 714 N N . GLY A 1 93 ? 3.625 3.928 -2.624 1.00 96.25 93 GLY A N 1
ATOM 715 C CA . GLY A 1 93 ? 3.312 5.356 -2.695 1.00 96.25 93 GLY A CA 1
ATOM 716 C C . GLY A 1 93 ? 3.259 6.022 -1.323 1.00 96.25 93 GLY A C 1
ATOM 717 O O . GLY A 1 93 ? 2.174 6.410 -0.898 1.00 96.25 93 GLY A O 1
ATOM 718 N N . GLU A 1 94 ? 4.380 6.094 -0.607 1.00 92.88 94 GLU A N 1
ATOM 719 C CA . GLU A 1 94 ? 4.449 6.586 0.777 1.00 92.88 94 GLU A CA 1
ATOM 720 C C . GLU A 1 94 ? 5.764 7.335 1.039 1.00 92.88 94 GLU A C 1
ATOM 722 O O . GLU A 1 94 ? 6.810 6.933 0.538 1.00 92.88 94 GLU A O 1
ATOM 727 N N . HIS A 1 95 ? 5.725 8.391 1.858 1.00 95.00 95 HIS A N 1
ATOM 728 C CA . HIS A 1 95 ? 6.796 9.398 1.982 1.00 95.00 95 HIS A CA 1
ATOM 729 C C . HIS A 1 95 ? 7.019 10.231 0.710 1.00 95.00 95 HIS A C 1
ATOM 731 O O . HIS A 1 95 ? 6.315 10.057 -0.284 1.00 95.00 95 HIS A O 1
ATOM 737 N N . GLY A 1 96 ? 7.982 11.153 0.764 1.00 94.88 96 GLY A N 1
ATOM 738 C CA . GLY A 1 96 ? 8.198 12.195 -0.234 1.00 94.88 96 GLY A CA 1
ATOM 739 C C . GLY A 1 96 ? 7.440 13.491 0.062 1.00 94.88 96 GLY A C 1
ATOM 740 O O . GLY A 1 96 ? 6.570 13.567 0.936 1.00 94.88 96 GLY A O 1
ATOM 741 N N . GLU A 1 97 ? 7.782 14.520 -0.702 1.00 96.12 97 GLU A N 1
ATOM 742 C CA . GLU A 1 97 ? 7.166 15.841 -0.668 1.00 96.12 97 GLU A CA 1
ATOM 743 C C . GLU A 1 97 ? 5.988 15.861 -1.652 1.00 96.12 97 GLU A C 1
ATOM 745 O O . GLU A 1 97 ? 6.156 15.938 -2.871 1.00 96.12 97 GLU A O 1
ATOM 750 N N . TYR A 1 98 ? 4.774 15.777 -1.109 1.00 96.50 98 TYR A N 1
ATOM 751 C CA . TYR A 1 98 ? 3.520 15.882 -1.857 1.00 96.50 98 TYR A CA 1
ATOM 752 C C . TYR A 1 98 ? 2.612 16.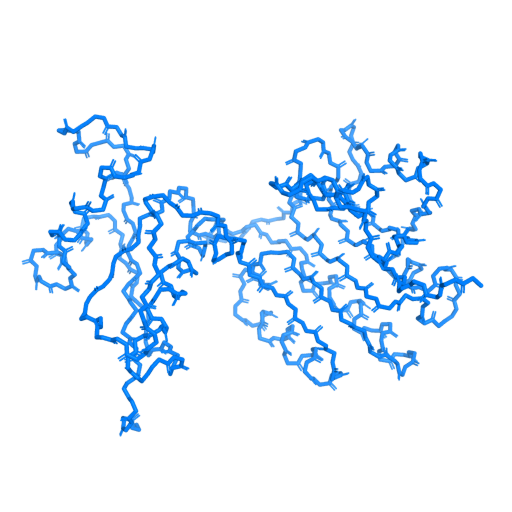905 -1.182 1.00 96.50 98 TYR A C 1
ATOM 754 O O . TYR A 1 98 ? 2.693 17.125 0.027 1.00 96.50 98 TYR A O 1
ATOM 762 N N . ALA A 1 99 ? 1.746 17.539 -1.973 1.00 96.38 99 ALA A N 1
ATOM 763 C CA . ALA A 1 99 ? 0.811 18.541 -1.478 1.00 96.38 99 ALA A CA 1
ATOM 764 C C . ALA A 1 99 ? -0.152 17.963 -0.428 1.00 96.38 99 ALA A C 1
ATOM 766 O O . ALA A 1 99 ? -0.355 16.753 -0.342 1.00 96.38 99 ALA A O 1
ATOM 767 N N . TRP A 1 100 ? -0.772 18.857 0.338 1.00 95.00 100 TRP A N 1
ATOM 768 C CA . TRP A 1 100 ? -1.801 18.536 1.324 1.00 95.00 100 TRP A CA 1
ATOM 769 C C . TRP A 1 100 ? -3.120 19.187 0.912 1.00 95.00 100 TRP A C 1
ATOM 771 O O . TRP A 1 100 ? -3.112 20.284 0.348 1.00 95.00 100 TRP A O 1
ATOM 781 N N . ASN A 1 101 ? -4.246 18.528 1.185 1.00 93.38 101 ASN A N 1
ATOM 782 C CA . ASN A 1 101 ? -5.573 19.123 0.999 1.00 93.38 101 ASN A CA 1
ATOM 783 C C . ASN A 1 101 ? -6.124 19.748 2.293 1.00 93.38 101 ASN A C 1
ATOM 785 O O . ASN A 1 101 ? -5.510 19.694 3.358 1.00 93.38 101 ASN A O 1
ATOM 789 N N . GLU A 1 102 ? -7.321 20.324 2.204 1.00 91.81 102 GLU A N 1
ATOM 790 C CA . GLU A 1 102 ? -8.042 20.958 3.311 1.00 91.81 102 GLU A CA 1
ATOM 791 C C . GLU A 1 102 ? -8.456 19.998 4.438 1.00 91.81 102 GLU A C 1
ATOM 793 O O . GLU A 1 102 ? -8.845 20.450 5.511 1.00 91.81 102 GLU A O 1
ATOM 798 N N . LYS A 1 103 ? -8.374 18.683 4.201 1.00 86.94 103 LYS A N 1
ATOM 799 C CA . LYS A 1 103 ? -8.653 17.626 5.182 1.00 86.94 103 LYS A CA 1
ATOM 800 C C . LYS A 1 103 ? -7.388 17.115 5.869 1.00 86.94 103 LYS A C 1
ATOM 802 O O . LYS A 1 103 ? -7.438 16.074 6.515 1.00 86.94 103 LYS A O 1
ATOM 807 N N . GLU A 1 104 ? -6.262 17.809 5.688 1.00 87.25 104 GLU A N 1
ATOM 808 C CA . GLU A 1 104 ? -4.954 17.401 6.208 1.00 87.25 104 GLU A CA 1
ATOM 809 C C . GLU A 1 104 ? -4.532 16.012 5.694 1.00 87.25 104 GLU A C 1
ATOM 811 O O . GLU A 1 104 ? -3.852 15.254 6.383 1.00 87.25 104 GLU A O 1
ATOM 816 N N . GLN A 1 105 ? -4.922 15.666 4.465 1.00 90.81 105 GLN A N 1
ATOM 817 C CA . GLN A 1 105 ? -4.466 14.450 3.798 1.00 90.81 105 GLN A CA 1
ATOM 818 C C . GLN A 1 105 ? -3.316 14.791 2.855 1.00 90.81 105 GLN A C 1
ATOM 820 O O . GLN A 1 105 ? -3.425 15.705 2.032 1.00 90.81 105 GLN A O 1
ATOM 825 N N . GLN A 1 106 ? -2.230 14.026 2.947 1.00 93.00 106 GLN A N 1
ATOM 826 C CA . GLN A 1 106 ? -1.133 14.110 1.994 1.00 93.00 106 GLN A CA 1
ATOM 827 C C . GLN A 1 106 ? -1.538 13.431 0.681 1.00 93.00 106 GLN A C 1
ATOM 829 O O . GLN A 1 106 ? -2.007 12.291 0.664 1.00 93.00 106 GLN A O 1
ATOM 834 N N . LEU A 1 107 ? -1.358 14.133 -0.435 1.00 95.44 107 LEU A N 1
ATOM 835 C CA . LEU A 1 107 ? -1.821 13.723 -1.760 1.00 95.44 107 LEU A CA 1
ATOM 836 C C . LEU A 1 107 ? -0.822 12.772 -2.425 1.00 95.44 107 LEU A C 1
ATOM 838 O O . LEU A 1 107 ? -0.263 13.071 -3.480 1.00 95.44 107 LEU A O 1
ATOM 842 N N . PHE A 1 108 ? -0.590 11.621 -1.789 1.00 96.12 108 PHE A N 1
ATOM 843 C CA . PHE A 1 108 ? 0.308 10.595 -2.311 1.00 96.12 108 PHE A CA 1
ATOM 844 C C . PHE A 1 108 ? -0.121 10.125 -3.711 1.00 96.12 108 PHE A C 1
ATOM 846 O O . PHE A 1 108 ? -1.314 9.927 -3.970 1.00 96.12 108 PHE A O 1
ATOM 853 N N . PRO A 1 109 ? 0.833 9.866 -4.623 1.00 97.19 109 PRO A N 1
ATOM 854 C CA . PRO A 1 109 ? 0.557 9.671 -6.044 1.00 97.19 109 PRO A CA 1
ATOM 855 C C . PRO A 1 109 ? 0.097 8.244 -6.388 1.00 97.19 109 PRO A C 1
ATOM 857 O O . PRO A 1 109 ? 0.264 7.809 -7.526 1.00 97.19 109 PRO A O 1
ATOM 860 N N . ARG A 1 110 ? -0.494 7.494 -5.445 1.00 97.31 110 ARG A N 1
ATOM 861 C CA . ARG A 1 110 ? -0.855 6.071 -5.623 1.00 97.31 110 ARG A CA 1
ATOM 862 C C . ARG A 1 110 ? -1.708 5.839 -6.872 1.00 97.31 110 ARG A C 1
ATOM 864 O O . ARG A 1 110 ? -1.360 5.006 -7.706 1.00 97.31 110 ARG A O 1
ATOM 871 N N . LYS A 1 111 ? -2.764 6.642 -7.067 1.00 97.75 111 LYS A N 1
ATOM 872 C CA . LYS A 1 111 ? -3.602 6.583 -8.279 1.00 97.75 111 LYS A CA 1
ATOM 873 C C . LYS A 1 111 ? -2.815 6.920 -9.544 1.00 97.75 111 LYS A C 1
ATOM 875 O O . LYS A 1 111 ? -2.991 6.249 -10.555 1.00 97.75 111 LYS A O 1
ATOM 880 N N . TYR A 1 112 ? -1.966 7.946 -9.502 1.00 97.94 112 TYR A N 1
ATOM 881 C CA . TYR A 1 112 ? -1.188 8.394 -10.662 1.00 97.94 112 TYR A CA 1
ATOM 882 C C . TYR A 1 112 ? -0.159 7.343 -11.102 1.00 97.94 112 TYR A C 1
ATOM 884 O O . TYR A 1 112 ? -0.006 7.074 -12.292 1.00 97.94 112 TYR A O 1
ATOM 892 N N . PHE A 1 113 ? 0.504 6.689 -10.149 1.00 98.69 113 PHE A N 1
ATOM 893 C CA . PHE A 1 113 ? 1.422 5.591 -10.443 1.00 98.69 113 PHE A CA 1
ATOM 894 C C . PHE A 1 113 ? 0.668 4.359 -10.946 1.00 98.69 113 PHE A C 1
ATOM 896 O O . PHE A 1 113 ? 1.061 3.779 -11.959 1.00 98.69 113 PHE A O 1
ATOM 903 N N . LEU A 1 114 ? -0.452 3.995 -10.306 1.00 98.75 114 LEU A N 1
ATOM 904 C CA . LEU A 1 114 ? -1.277 2.875 -10.760 1.00 98.75 114 LEU A CA 1
ATOM 905 C C . LEU A 1 114 ? -1.829 3.105 -12.171 1.00 98.75 114 LEU A C 1
ATOM 907 O O . LEU A 1 114 ? -1.904 2.167 -12.957 1.00 98.75 114 LEU A O 1
ATOM 911 N N . GLU A 1 115 ? -2.175 4.341 -12.526 1.00 98.56 115 GLU A N 1
ATOM 912 C CA . GLU A 1 115 ? -2.631 4.686 -13.871 1.00 98.56 115 GLU A CA 1
ATOM 913 C C . GLU A 1 115 ? -1.580 4.412 -14.941 1.00 98.56 115 GLU A C 1
ATOM 915 O O . GLU A 1 115 ? -1.904 3.808 -15.965 1.00 98.56 115 GLU A O 1
ATOM 920 N N . GLN A 1 116 ? -0.321 4.760 -14.679 1.00 98.69 116 GLN A N 1
ATOM 921 C CA . GLN A 1 116 ? 0.780 4.428 -15.580 1.00 98.69 116 GLN A CA 1
ATOM 922 C C . GLN A 1 116 ? 0.995 2.914 -15.670 1.00 98.69 116 GLN A C 1
ATOM 924 O O . GLN A 1 116 ? 1.092 2.385 -16.776 1.00 98.69 116 GLN A O 1
ATOM 929 N N . ILE A 1 117 ? 0.980 2.203 -14.534 1.00 98.81 117 ILE A N 1
ATOM 930 C CA . ILE A 1 117 ? 1.079 0.733 -14.489 1.00 98.81 117 ILE A CA 1
ATOM 931 C C . ILE A 1 117 ? -0.023 0.089 -15.352 1.00 98.81 117 ILE A C 1
ATOM 933 O O . ILE A 1 117 ? 0.258 -0.730 -16.229 1.00 98.81 117 ILE A O 1
ATOM 937 N N . CYS A 1 118 ? -1.274 0.519 -15.170 1.00 98.56 118 CYS A N 1
ATOM 938 C CA . CYS A 1 118 ? -2.426 0.054 -15.942 1.00 98.56 118 CYS A CA 1
ATOM 939 C C . CYS A 1 118 ? -2.322 0.408 -17.433 1.00 98.56 118 CYS A C 1
ATOM 941 O O . CYS A 1 118 ? -2.843 -0.321 -18.278 1.00 98.56 118 CYS A O 1
ATOM 943 N N . GLY A 1 119 ? -1.688 1.534 -17.771 1.00 98.06 119 GLY A N 1
ATOM 944 C CA . GLY A 1 119 ? -1.409 1.936 -19.149 1.00 98.06 119 GLY A CA 1
ATOM 945 C C . GLY A 1 119 ? -0.462 0.965 -19.856 1.00 98.06 119 GLY A C 1
ATOM 946 O O . GLY A 1 119 ? -0.738 0.557 -20.987 1.00 98.06 119 GLY A O 1
ATOM 947 N N . VAL A 1 120 ? 0.601 0.525 -19.173 1.00 98.25 120 VAL A N 1
ATOM 948 C CA . VAL A 1 120 ? 1.536 -0.487 -19.700 1.00 98.25 120 VAL A CA 1
ATOM 949 C C . VAL A 1 120 ? 0.845 -1.839 -19.877 1.00 98.25 120 VAL A C 1
ATOM 951 O O . VAL A 1 120 ? 0.974 -2.459 -20.934 1.00 98.25 120 VAL A O 1
ATOM 954 N N . MET A 1 121 ? 0.056 -2.281 -18.893 1.00 98.19 121 MET A N 1
ATOM 955 C CA . MET A 1 121 ? -0.712 -3.532 -18.994 1.00 98.19 121 MET A CA 1
ATOM 956 C C . MET A 1 121 ? -1.679 -3.515 -20.184 1.00 98.19 121 MET A C 1
ATOM 958 O O . MET A 1 121 ? -1.691 -4.433 -20.999 1.00 98.19 121 MET A O 1
ATOM 962 N N . ALA A 1 122 ? -2.446 -2.432 -20.333 1.00 97.06 122 ALA A N 1
ATOM 963 C CA . ALA A 1 122 ? -3.408 -2.297 -21.423 1.00 97.06 122 ALA A CA 1
ATOM 964 C C . ALA A 1 122 ? -2.737 -2.288 -22.804 1.00 97.06 122 ALA A C 1
ATOM 966 O O . ALA A 1 122 ? -3.250 -2.904 -23.733 1.00 97.06 122 ALA A O 1
ATOM 967 N N . THR A 1 123 ? -1.592 -1.612 -22.932 1.00 95.56 123 THR A N 1
ATOM 968 C CA . THR A 1 123 ? -0.855 -1.518 -24.203 1.00 95.56 123 THR A CA 1
ATOM 969 C C . THR A 1 123 ? -0.192 -2.844 -24.573 1.00 95.56 123 THR A C 1
ATOM 971 O O . THR A 1 123 ? -0.187 -3.220 -25.740 1.00 95.56 123 THR A O 1
ATOM 974 N N . SER A 1 124 ? 0.327 -3.575 -23.584 1.00 95.19 124 SER A N 1
ATOM 975 C CA . SER A 1 124 ? 0.961 -4.886 -23.790 1.00 95.19 124 SER A CA 1
ATOM 976 C C . SER A 1 124 ? -0.034 -6.041 -23.946 1.00 95.19 124 SER A C 1
ATOM 978 O O . SER A 1 124 ? 0.368 -7.145 -24.303 1.00 95.19 124 SER A O 1
ATOM 980 N N . GLY A 1 125 ? -1.321 -5.825 -23.651 1.00 95.25 125 GLY A N 1
ATOM 981 C CA . GLY A 1 125 ? -2.329 -6.887 -23.640 1.00 95.25 125 GLY A CA 1
ATOM 982 C C . GLY A 1 125 ? -2.117 -7.931 -22.536 1.00 95.25 125 GLY A C 1
ATOM 983 O O . GLY A 1 125 ? -2.705 -9.010 -22.605 1.00 95.25 125 GLY A O 1
ATOM 984 N N . ARG A 1 126 ? -1.282 -7.631 -21.528 1.00 97.12 126 ARG A N 1
ATOM 985 C CA . ARG A 1 126 ? -0.976 -8.523 -20.406 1.00 97.12 126 ARG A CA 1
ATOM 986 C C . ARG A 1 126 ? -1.162 -7.808 -19.075 1.00 97.12 126 ARG A C 1
ATOM 988 O O . ARG A 1 126 ? -0.619 -6.732 -18.844 1.00 97.12 126 ARG A O 1
ATOM 995 N N . SER A 1 127 ? -1.867 -8.474 -18.172 1.00 97.81 127 SER A N 1
ATOM 996 C CA . SER A 1 127 ? -2.107 -8.012 -16.807 1.00 97.81 127 SER A CA 1
ATOM 997 C C . SER A 1 127 ? -1.267 -8.800 -15.809 1.00 97.81 127 SER A C 1
ATOM 999 O O . SER A 1 127 ? -1.055 -10.001 -15.980 1.00 97.81 127 SER A O 1
ATOM 1001 N N . VAL A 1 128 ? -0.791 -8.126 -14.760 1.00 98.62 128 VAL A N 1
ATOM 1002 C CA . VAL A 1 128 ? 0.005 -8.733 -13.679 1.00 98.62 128 VAL A CA 1
ATOM 1003 C C . VAL A 1 128 ? -0.483 -8.258 -12.309 1.00 98.62 128 VAL A C 1
ATOM 1005 O O . VAL A 1 128 ? -1.068 -7.177 -12.221 1.00 98.62 128 VAL A O 1
ATOM 1008 N N . PRO A 1 129 ? -0.284 -9.040 -11.234 1.00 98.62 129 PRO A N 1
ATOM 1009 C CA . PRO A 1 129 ? -0.659 -8.626 -9.888 1.00 98.62 129 PRO A CA 1
ATOM 1010 C C . PRO A 1 129 ? 0.051 -7.340 -9.444 1.00 98.62 129 PRO A C 1
ATOM 1012 O O . PRO A 1 129 ? 1.250 -7.162 -9.678 1.00 98.62 129 PRO A O 1
ATOM 1015 N N . VAL A 1 130 ? -0.677 -6.478 -8.732 1.00 98.81 130 VAL A N 1
ATOM 1016 C CA . VAL A 1 130 ? -0.131 -5.283 -8.073 1.00 98.81 130 VAL A CA 1
ATOM 1017 C C . VAL A 1 130 ? -0.377 -5.363 -6.572 1.00 98.81 130 VAL A C 1
ATOM 1019 O O . VAL A 1 130 ? -1.511 -5.531 -6.120 1.00 98.81 130 VAL A O 1
ATOM 1022 N N . PHE A 1 131 ? 0.691 -5.199 -5.797 1.00 98.44 131 PHE A N 1
ATOM 1023 C CA . PHE A 1 131 ? 0.618 -4.909 -4.371 1.00 98.44 131 PHE A CA 1
ATOM 1024 C C . PHE A 1 131 ? 0.760 -3.398 -4.171 1.00 98.44 131 PHE A C 1
ATOM 1026 O O . PHE A 1 131 ? 1.810 -2.839 -4.474 1.00 98.44 131 PHE A O 1
ATOM 1033 N N . ASN A 1 132 ? -0.287 -2.741 -3.681 1.00 98.06 132 ASN A N 1
ATOM 1034 C CA . ASN A 1 132 ? -0.291 -1.333 -3.300 1.00 98.06 132 ASN A CA 1
ATOM 1035 C C . ASN A 1 132 ? -0.148 -1.233 -1.782 1.00 98.06 132 ASN A C 1
ATOM 1037 O O . ASN A 1 132 ? -1.045 -1.644 -1.048 1.00 98.06 132 ASN A O 1
ATOM 1041 N N . ASP A 1 133 ? 0.943 -0.647 -1.309 1.00 96.06 133 ASP A N 1
ATOM 1042 C CA . ASP A 1 133 ? 1.143 -0.439 0.121 1.00 96.06 133 ASP A CA 1
ATOM 1043 C C . ASP A 1 133 ? 0.070 0.495 0.716 1.00 96.06 133 ASP A C 1
ATOM 1045 O O . ASP A 1 133 ? -0.222 1.556 0.154 1.00 96.06 133 ASP A O 1
ATOM 1049 N N . LYS A 1 134 ? -0.496 0.100 1.868 1.00 92.56 134 LYS A N 1
ATOM 1050 C CA . LYS A 1 134 ? -1.605 0.772 2.577 1.00 92.56 134 LYS A CA 1
ATOM 1051 C C . LYS A 1 134 ? -2.923 0.814 1.790 1.00 92.56 134 LYS A C 1
ATOM 1053 O O . LYS A 1 134 ? -3.176 -0.011 0.917 1.00 92.56 134 LYS A O 1
ATOM 1058 N N . HIS A 1 135 ? -3.813 1.736 2.157 1.00 92.12 135 HIS A N 1
ATOM 1059 C CA . HIS A 1 135 ? -5.068 1.996 1.459 1.00 92.12 135 HIS A CA 1
ATOM 1060 C C . HIS A 1 135 ? -4.821 2.496 0.019 1.00 92.12 135 HIS A C 1
ATOM 1062 O O . HIS A 1 135 ? -3.762 3.036 -0.303 1.00 92.12 135 HIS A O 1
ATOM 1068 N N . LEU A 1 136 ? -5.821 2.336 -0.853 1.00 95.31 136 LEU A N 1
ATOM 1069 C CA . LEU A 1 136 ? -5.706 2.640 -2.287 1.00 95.31 136 LEU A CA 1
ATOM 1070 C C . LEU A 1 136 ? -5.402 4.121 -2.566 1.00 95.31 136 LEU A C 1
ATOM 1072 O O . LEU A 1 136 ? -4.416 4.445 -3.219 1.00 95.31 136 LEU A O 1
ATOM 1076 N N . SER A 1 137 ? -6.241 5.029 -2.068 1.00 95.31 137 SER A N 1
ATOM 1077 C CA . SER A 1 137 ? -6.073 6.475 -2.236 1.00 95.31 137 SER A CA 1
ATOM 1078 C C . SER A 1 137 ? -6.703 7.222 -1.064 1.00 95.31 137 SER A C 1
ATOM 1080 O O . SER A 1 137 ? -7.587 6.686 -0.396 1.00 95.31 137 SER A O 1
ATOM 1082 N N . TYR A 1 138 ? -6.281 8.468 -0.863 1.00 92.69 138 TYR A N 1
ATOM 1083 C CA . TYR A 1 138 ? -6.787 9.371 0.176 1.00 92.69 138 TYR A CA 1
ATOM 1084 C C . TYR A 1 138 ? -8.240 9.823 -0.072 1.00 92.69 138 TYR A C 1
ATOM 1086 O O . TYR A 1 138 ? -8.880 10.420 0.794 1.00 92.69 138 TYR A O 1
ATOM 1094 N N . ASN A 1 139 ? -8.789 9.582 -1.268 1.00 93.25 139 ASN A N 1
ATOM 1095 C CA . ASN A 1 139 ? -10.177 9.901 -1.594 1.00 93.25 139 ASN A CA 1
ATOM 1096 C C . ASN A 1 139 ? -10.902 8.734 -2.281 1.00 93.25 139 ASN A C 1
ATOM 1098 O O . ASN A 1 139 ? -10.306 7.912 -2.979 1.00 93.25 139 ASN A O 1
ATOM 1102 N N . TRP A 1 140 ? -12.225 8.699 -2.100 1.00 93.50 140 TRP A N 1
ATOM 1103 C CA . TRP A 1 140 ? -13.088 7.630 -2.606 1.00 93.50 140 TRP A CA 1
ATOM 1104 C C . TRP A 1 140 ? -13.109 7.527 -4.133 1.00 93.50 140 TRP A C 1
ATOM 1106 O O . TRP A 1 140 ? -13.118 6.418 -4.661 1.00 93.50 140 TRP A O 1
ATOM 1116 N N . HIS A 1 141 ? -13.130 8.655 -4.849 1.00 97.19 141 HIS A N 1
ATOM 1117 C CA . HIS A 1 141 ? -13.218 8.642 -6.310 1.00 97.19 141 HIS A CA 1
ATOM 1118 C C . HIS A 1 141 ? -12.002 7.955 -6.930 1.00 97.19 141 HIS A C 1
ATOM 1120 O O . HIS A 1 141 ? -12.167 7.065 -7.764 1.00 97.19 141 HIS A O 1
ATOM 1126 N N . ASP A 1 142 ? -10.806 8.300 -6.463 1.00 97.75 142 ASP A N 1
ATOM 1127 C CA . ASP A 1 142 ? -9.567 7.683 -6.920 1.00 97.75 142 ASP A CA 1
ATOM 1128 C C . ASP A 1 142 ? -9.447 6.235 -6.451 1.00 97.75 142 ASP A C 1
ATOM 1130 O O . ASP A 1 142 ? -9.107 5.370 -7.252 1.00 97.75 142 ASP A O 1
ATOM 1134 N N . ALA A 1 143 ? -9.776 5.936 -5.190 1.00 97.25 143 ALA A N 1
ATOM 1135 C CA . ALA A 1 143 ? -9.746 4.565 -4.682 1.00 97.25 143 ALA A CA 1
ATOM 1136 C C . ALA A 1 143 ? -10.678 3.643 -5.489 1.00 97.25 143 ALA A C 1
ATOM 1138 O O . ALA A 1 143 ? -10.284 2.547 -5.894 1.00 97.25 143 ALA A O 1
ATOM 1139 N N . LYS A 1 144 ? -11.898 4.109 -5.789 1.00 97.94 144 LYS A N 1
ATOM 1140 C CA . LYS A 1 144 ? -12.847 3.376 -6.627 1.00 97.94 144 LYS A CA 1
ATOM 1141 C C . LYS A 1 144 ? -12.330 3.234 -8.057 1.00 97.94 144 LYS A C 1
ATOM 1143 O O . LYS A 1 144 ? -12.416 2.146 -8.615 1.00 97.94 144 LYS A O 1
ATOM 1148 N N . TRP A 1 145 ? -11.771 4.297 -8.636 1.00 98.56 145 TRP A N 1
ATOM 1149 C CA . TRP A 1 145 ? -11.175 4.239 -9.969 1.00 98.56 145 TRP A CA 1
ATOM 1150 C C . TRP A 1 145 ? -10.050 3.201 -10.037 1.00 98.56 145 TRP A C 1
ATOM 1152 O O . TRP A 1 145 ? -10.020 2.404 -10.969 1.00 98.56 145 TRP A O 1
ATOM 1162 N N . MET A 1 146 ? -9.166 3.163 -9.034 1.00 98.69 146 MET A N 1
ATOM 1163 C CA . MET A 1 146 ? -8.065 2.197 -8.954 1.00 98.69 146 MET A CA 1
ATOM 1164 C C . MET A 1 146 ? -8.592 0.759 -8.935 1.00 98.69 146 MET A C 1
ATOM 1166 O O . MET A 1 146 ? -8.121 -0.080 -9.702 1.00 98.69 146 MET A O 1
ATOM 1170 N N . TYR A 1 147 ? -9.606 0.491 -8.106 1.00 98.38 147 TYR A N 1
ATOM 1171 C CA . TYR A 1 147 ? -10.261 -0.814 -8.040 1.00 98.38 147 TYR A CA 1
ATOM 1172 C C . TYR A 1 147 ? -10.935 -1.194 -9.365 1.00 98.38 147 TYR A C 1
ATOM 1174 O O . TYR A 1 147 ? -10.655 -2.257 -9.920 1.00 98.38 147 TYR A O 1
ATOM 1182 N N . ASP A 1 148 ? -11.792 -0.318 -9.899 1.00 98.56 148 ASP A N 1
ATOM 1183 C CA . ASP A 1 148 ? -12.524 -0.562 -11.144 1.00 98.56 148 ASP A CA 1
ATOM 1184 C C . ASP A 1 148 ? -11.556 -0.788 -12.312 1.00 98.56 148 ASP A C 1
ATOM 1186 O O . ASP A 1 148 ? -11.797 -1.638 -13.170 1.00 98.56 148 ASP A O 1
ATOM 1190 N N . ARG A 1 149 ? -10.443 -0.043 -12.347 1.00 98.50 149 ARG A N 1
ATOM 1191 C CA . ARG A 1 149 ? -9.449 -0.144 -13.413 1.00 98.50 149 ARG A CA 1
ATOM 1192 C C . ARG A 1 149 ? -8.705 -1.473 -13.377 1.00 98.50 149 ARG A C 1
ATOM 1194 O O . ARG A 1 149 ? -8.584 -2.103 -14.424 1.00 98.50 149 ARG A O 1
ATOM 1201 N N . MET A 1 150 ? -8.240 -1.899 -12.203 1.00 98.44 150 MET A N 1
ATOM 1202 C CA . MET A 1 150 ? -7.583 -3.199 -12.028 1.00 98.44 150 MET A CA 1
ATOM 1203 C C . MET A 1 150 ? -8.543 -4.354 -12.327 1.00 98.44 150 MET A C 1
ATOM 1205 O O . MET A 1 150 ? -8.181 -5.280 -13.048 1.00 98.44 150 MET A O 1
ATOM 1209 N N . SER A 1 151 ? -9.792 -4.248 -11.864 1.00 98.19 151 SER A N 1
ATOM 1210 C CA . SER A 1 151 ? -10.858 -5.211 -12.161 1.00 98.19 151 SER A CA 1
ATOM 1211 C C . SER A 1 151 ? -11.137 -5.317 -13.665 1.00 98.19 151 SER A C 1
ATOM 1213 O O . SER A 1 151 ? -11.163 -6.415 -14.212 1.00 98.19 151 SER A O 1
ATOM 1215 N N . GLY A 1 152 ? -11.250 -4.186 -14.370 1.00 98.12 152 GLY A N 1
ATOM 1216 C CA . GLY A 1 152 ? -11.451 -4.162 -15.823 1.00 98.12 152 GLY A CA 1
ATOM 1217 C C . GLY A 1 152 ? -10.261 -4.672 -16.643 1.00 98.12 152 GLY A C 1
ATOM 1218 O O . GLY A 1 152 ? -10.435 -5.011 -17.809 1.00 98.12 152 GLY A O 1
ATOM 1219 N N . LEU A 1 153 ? -9.065 -4.721 -16.052 1.00 98.19 153 LEU A N 1
ATOM 1220 C CA . LEU A 1 153 ? -7.883 -5.366 -16.629 1.00 98.19 153 LEU A CA 1
ATOM 1221 C C . LEU A 1 153 ? -7.757 -6.840 -16.218 1.00 98.19 153 LEU A C 1
ATOM 1223 O O . LEU A 1 153 ? -6.796 -7.487 -16.625 1.00 98.19 153 LEU A O 1
ATOM 1227 N N . GLU A 1 154 ? -8.670 -7.359 -15.393 1.00 97.81 154 GLU A N 1
ATOM 1228 C CA . GLU A 1 154 ? -8.578 -8.690 -14.778 1.00 97.81 154 GLU A CA 1
ATOM 1229 C C . GLU A 1 154 ? -7.246 -8.898 -14.027 1.00 97.81 154 GLU A C 1
ATOM 1231 O O . GLU A 1 154 ? -6.706 -10.001 -13.940 1.00 97.81 154 GLU A O 1
ATOM 1236 N N . ALA A 1 155 ? -6.694 -7.812 -13.478 1.00 98.06 155 ALA A N 1
ATOM 1237 C CA . ALA A 1 155 ? -5.423 -7.801 -12.771 1.00 98.06 155 ALA A CA 1
ATOM 1238 C C . ALA A 1 155 ? -5.656 -7.951 -11.254 1.00 98.06 155 ALA A C 1
ATOM 1240 O O . ALA A 1 155 ? -6.415 -7.164 -10.676 1.00 98.06 155 ALA A O 1
ATOM 1241 N N . PRO A 1 156 ? -5.003 -8.910 -10.566 1.00 98.31 156 PRO A N 1
ATOM 1242 C CA . PRO A 1 156 ? -5.098 -9.008 -9.114 1.00 98.31 156 PRO A CA 1
ATOM 1243 C C . PRO A 1 156 ? -4.555 -7.749 -8.427 1.00 98.31 156 PRO A C 1
ATOM 1245 O O . PRO A 1 156 ? -3.469 -7.270 -8.754 1.00 98.31 156 PRO A O 1
ATOM 1248 N N . LEU A 1 157 ? -5.289 -7.239 -7.441 1.00 98.06 157 LEU A N 1
ATOM 1249 C CA . LEU A 1 157 ? -4.907 -6.072 -6.650 1.00 98.06 157 LEU A CA 1
ATOM 1250 C C . LEU A 1 157 ? -4.964 -6.426 -5.165 1.00 98.06 157 LEU A C 1
ATOM 1252 O O . LEU A 1 157 ? -6.005 -6.857 -4.672 1.00 98.06 157 LEU A O 1
ATOM 1256 N N . MET A 1 158 ? -3.860 -6.208 -4.457 1.00 97.06 158 MET A N 1
ATOM 1257 C CA . MET A 1 158 ? -3.806 -6.280 -2.999 1.00 97.06 158 MET A CA 1
ATOM 1258 C C . MET A 1 158 ? -3.437 -4.909 -2.444 1.00 97.06 158 MET A C 1
ATOM 1260 O O . MET A 1 158 ? -2.495 -4.282 -2.919 1.00 97.06 158 MET A O 1
ATOM 1264 N N . ALA A 1 159 ? -4.183 -4.460 -1.443 1.00 95.75 159 ALA A N 1
ATOM 1265 C CA . ALA A 1 159 ? -3.943 -3.228 -0.708 1.00 95.75 159 ALA A CA 1
ATOM 1266 C C . ALA A 1 159 ? -4.458 -3.399 0.724 1.00 95.75 159 ALA A C 1
ATOM 1268 O O . ALA A 1 159 ? -5.288 -4.274 0.975 1.00 95.75 159 ALA A O 1
ATOM 1269 N N . GLY A 1 160 ? -3.988 -2.565 1.642 1.00 91.94 160 GLY A N 1
ATOM 1270 C CA . GLY A 1 160 ? -4.481 -2.511 3.013 1.00 91.94 160 GLY A CA 1
ATOM 1271 C C . GLY A 1 160 ? -3.380 -2.379 4.055 1.00 91.94 160 GLY A C 1
ATOM 1272 O O . GLY A 1 160 ? -2.187 -2.276 3.764 1.00 91.94 160 GLY A O 1
ATOM 1273 N N . SER A 1 161 ? -3.808 -2.353 5.306 1.00 92.56 161 SER A N 1
ATOM 1274 C CA . SER A 1 161 ? -2.965 -2.424 6.486 1.00 92.56 161 SER A CA 1
ATOM 1275 C C . SER A 1 161 ? -2.250 -3.771 6.587 1.00 92.56 161 SER A C 1
ATOM 1277 O O . SER A 1 161 ? -2.789 -4.823 6.252 1.00 92.56 161 SER A O 1
ATOM 1279 N N . SER A 1 162 ? -1.048 -3.756 7.158 1.00 91.69 162 SER A N 1
ATOM 1280 C CA . SER A 1 162 ? -0.368 -4.969 7.617 1.00 91.69 162 SER A CA 1
ATOM 1281 C C . SER A 1 162 ? -0.845 -5.441 8.998 1.00 91.69 162 SER A C 1
ATOM 1283 O O . SER A 1 162 ? -0.532 -6.558 9.407 1.00 91.69 162 SER A O 1
ATOM 1285 N N . LEU A 1 163 ? -1.610 -4.630 9.738 1.00 92.19 163 LEU A N 1
ATOM 1286 C CA . LEU A 1 163 ? -2.057 -4.975 11.091 1.00 92.19 163 LEU A CA 1
ATOM 1287 C C . LEU A 1 163 ? -3.035 -6.166 11.157 1.00 92.19 163 LEU A C 1
ATOM 1289 O O . LEU A 1 163 ? -2.944 -6.933 12.113 1.00 92.19 163 LEU A O 1
ATOM 1293 N N . PRO A 1 164 ? -3.925 -6.412 10.174 1.00 91.81 164 PRO A N 1
ATOM 1294 C CA . PRO A 1 164 ? -4.744 -7.626 10.152 1.00 91.81 164 PRO A CA 1
ATOM 1295 C C . PRO A 1 164 ? -3.939 -8.935 10.125 1.00 91.81 164 PRO A C 1
ATOM 1297 O O . PRO A 1 164 ? -4.452 -9.977 10.540 1.00 91.81 164 PRO A O 1
ATOM 1300 N N . VAL A 1 165 ? -2.683 -8.887 9.667 1.00 90.25 165 VAL A N 1
ATOM 1301 C CA . VAL A 1 165 ? -1.795 -10.053 9.525 1.00 90.25 165 VAL A CA 1
ATOM 1302 C C . VAL A 1 165 ? -0.621 -10.048 10.509 1.00 90.25 165 VAL A C 1
ATOM 1304 O O . VAL A 1 165 ? 0.238 -10.924 10.439 1.00 90.25 165 VAL A O 1
ATOM 1307 N N . CYS A 1 166 ? -0.558 -9.085 11.434 1.00 89.44 166 CYS A N 1
ATOM 1308 C CA . CYS A 1 166 ? 0.509 -9.032 12.426 1.00 89.44 166 CYS A CA 1
ATOM 1309 C C . CYS A 1 166 ? 0.222 -9.933 13.640 1.00 89.44 166 CYS A C 1
ATOM 1311 O O . CYS A 1 166 ? -0.915 -10.331 13.911 1.00 89.44 166 CYS A O 1
ATOM 1313 N N . TRP A 1 167 ? 1.261 -10.210 14.431 1.00 88.38 167 TRP A N 1
ATOM 1314 C CA . TRP A 1 167 ? 1.099 -10.870 15.726 1.00 88.38 167 TRP A CA 1
ATOM 1315 C C . TRP A 1 167 ? 0.223 -10.033 16.660 1.00 88.38 167 TRP A C 1
ATOM 1317 O O . TRP A 1 167 ? 0.351 -8.810 16.744 1.00 88.38 167 TRP A O 1
ATOM 1327 N N . ARG A 1 168 ? -0.642 -10.721 17.406 1.00 88.81 168 ARG A N 1
ATOM 1328 C CA . ARG A 1 168 ? -1.557 -10.125 18.384 1.00 88.81 168 ARG A CA 1
ATOM 1329 C C . ARG A 1 168 ? -1.069 -10.399 19.803 1.00 88.81 168 ARG A C 1
ATOM 1331 O O . ARG A 1 168 ? -0.502 -11.456 20.081 1.00 88.81 168 ARG A O 1
ATOM 1338 N N . LYS A 1 169 ? -1.297 -9.452 20.715 1.00 86.12 169 LYS A N 1
ATOM 1339 C CA . LYS A 1 169 ? -0.983 -9.607 22.141 1.00 86.12 169 LYS A CA 1
ATOM 1340 C C . LYS A 1 169 ? -2.111 -9.025 23.012 1.00 86.12 169 LYS A C 1
ATOM 1342 O O . LYS A 1 169 ? -2.259 -7.806 23.010 1.00 86.12 169 LYS A O 1
ATOM 1347 N N . PRO A 1 170 ? -2.838 -9.848 23.794 1.00 88.00 170 PRO A N 1
ATOM 1348 C CA . PRO A 1 170 ? -2.822 -11.315 23.759 1.00 88.00 170 PRO A CA 1
ATOM 1349 C C . PRO A 1 170 ? -3.234 -11.850 22.379 1.00 88.00 170 PRO A C 1
ATOM 1351 O O . PRO A 1 170 ? -3.846 -11.133 21.588 1.00 88.00 170 PRO A O 1
ATOM 1354 N N . TRP A 1 171 ? -2.879 -13.101 22.078 1.00 88.44 171 TRP A N 1
ATOM 1355 C CA . TRP A 1 171 ? -3.417 -13.750 20.887 1.00 88.44 171 TRP A CA 1
ATOM 1356 C C . TRP A 1 171 ? -4.927 -13.927 21.059 1.00 88.44 171 TRP A C 1
ATOM 1358 O O . TRP A 1 171 ? -5.372 -14.516 22.044 1.00 88.44 171 TRP A O 1
ATOM 1368 N N . LEU A 1 172 ? -5.694 -13.392 20.115 1.00 87.25 172 LEU A N 1
ATOM 1369 C CA . LEU A 1 172 ? -7.142 -13.517 20.061 1.00 87.25 172 LEU A CA 1
ATOM 1370 C C . LEU A 1 172 ? -7.560 -13.620 18.598 1.00 87.25 172 LEU A C 1
ATOM 1372 O O . LEU A 1 172 ? -7.202 -12.770 17.784 1.00 87.25 172 LEU A O 1
ATOM 1376 N N . GLU A 1 173 ? -8.346 -14.641 18.294 1.00 88.50 173 GLU A N 1
ATOM 1377 C CA . GLU A 1 173 ? -9.031 -14.811 17.021 1.00 88.50 173 GLU A CA 1
ATOM 1378 C C . GLU A 1 173 ? -10.417 -15.379 17.331 1.00 88.50 173 GLU A C 1
ATOM 1380 O O . GLU A 1 173 ? -10.537 -16.329 18.103 1.00 88.50 173 GLU A O 1
ATOM 1385 N N . HIS A 1 174 ? -11.467 -14.755 16.800 1.00 87.31 174 HIS A N 1
ATOM 1386 C CA . HIS A 1 174 ? -12.833 -15.237 17.001 1.00 87.31 174 HIS A CA 1
ATOM 1387 C C . HIS A 1 174 ? -13.109 -16.451 16.108 1.00 87.31 174 HIS A C 1
ATOM 1389 O O . HIS A 1 174 ? -12.616 -16.516 14.979 1.00 87.31 174 HIS A O 1
ATOM 1395 N N . ASP A 1 175 ? -13.934 -17.388 16.566 1.00 88.00 175 ASP A N 1
ATOM 1396 C CA . ASP A 1 175 ? -14.431 -18.446 15.686 1.00 88.00 175 ASP A CA 1
ATOM 1397 C C . ASP A 1 175 ? -15.274 -17.836 14.552 1.00 88.00 175 ASP A C 1
ATOM 1399 O O . ASP A 1 175 ? -16.006 -16.864 14.790 1.00 88.00 175 ASP A O 1
ATOM 1403 N N . PRO A 1 176 ? -15.178 -18.368 13.318 1.00 88.62 176 PRO A N 1
ATOM 1404 C CA . PRO A 1 176 ? -16.098 -17.999 12.252 1.00 88.62 176 PRO A CA 1
ATOM 1405 C C . PRO A 1 176 ? -17.553 -18.202 12.687 1.00 88.62 176 PRO A C 1
ATOM 1407 O O . PRO A 1 176 ? -17.872 -19.138 13.417 1.00 88.62 176 PRO A O 1
ATOM 1410 N N . ASP A 1 177 ? -18.425 -17.309 12.232 1.00 86.69 177 ASP A N 1
ATOM 1411 C CA . ASP A 1 177 ? -19.844 -17.245 12.583 1.00 86.69 177 ASP A CA 1
ATOM 1412 C C . ASP A 1 177 ? -20.139 -17.040 14.082 1.00 86.69 177 ASP A C 1
ATOM 1414 O O . ASP A 1 177 ? -21.271 -17.227 14.533 1.00 86.69 177 ASP A O 1
ATOM 1418 N N . GLY A 1 178 ? -19.153 -16.582 14.862 1.00 85.00 178 GLY A N 1
ATOM 1419 C CA . GLY A 1 178 ? -19.349 -16.197 16.259 1.00 85.00 178 GLY A CA 1
ATOM 1420 C C . GLY A 1 178 ? -20.309 -15.011 16.429 1.00 85.00 178 GLY A C 1
ATOM 1421 O O . GLY A 1 178 ? -20.601 -14.258 15.500 1.00 85.00 178 GLY A O 1
ATOM 1422 N N . THR A 1 179 ? -20.809 -14.789 17.640 1.00 86.38 179 THR A N 1
ATOM 1423 C CA . THR A 1 179 ? -21.630 -13.608 17.945 1.00 86.38 179 THR A CA 1
ATOM 1424 C C . THR A 1 179 ? -20.753 -12.473 18.461 1.00 86.38 179 THR A C 1
ATOM 1426 O O . THR A 1 179 ? -20.057 -12.636 19.461 1.00 86.38 179 THR A O 1
ATOM 1429 N N . ILE A 1 180 ? -20.806 -11.315 17.800 1.00 88.44 180 ILE A N 1
ATOM 1430 C CA . ILE A 1 180 ? -20.176 -10.070 18.258 1.00 88.44 180 ILE A CA 1
ATOM 1431 C C . ILE A 1 180 ? -21.272 -9.008 18.306 1.00 88.44 180 ILE A C 1
ATOM 1433 O O . ILE A 1 180 ? -21.817 -8.646 17.262 1.00 88.44 180 ILE A O 1
ATOM 1437 N N . GLU A 1 181 ? -21.605 -8.545 19.509 1.00 86.38 181 GLU A N 1
ATOM 1438 C CA . GLU A 1 181 ? -22.635 -7.520 19.728 1.00 86.38 181 GLU A CA 1
ATOM 1439 C C . GLU A 1 181 ? -22.071 -6.116 19.494 1.00 86.38 181 GLU A C 1
ATOM 1441 O O . GLU A 1 181 ? -22.623 -5.336 18.719 1.00 86.38 181 GLU A O 1
ATOM 1446 N N . GLU A 1 182 ? -20.920 -5.830 20.102 1.00 88.88 182 GLU A N 1
ATOM 1447 C CA . GLU A 1 182 ? -20.208 -4.562 19.988 1.00 88.88 182 GLU A CA 1
ATOM 1448 C C . GLU A 1 182 ? -18.698 -4.799 19.943 1.00 88.88 182 GLU A C 1
ATOM 1450 O O . GLU A 1 182 ? -18.184 -5.781 20.481 1.00 88.88 182 GLU A O 1
ATOM 1455 N N . ALA A 1 183 ? -17.974 -3.891 19.292 1.00 90.00 183 ALA A N 1
ATOM 1456 C CA . ALA A 1 183 ? -16.523 -3.938 19.212 1.00 90.00 183 ALA A CA 1
ATOM 1457 C C . ALA A 1 183 ? -15.948 -2.520 19.166 1.00 90.00 183 ALA A C 1
ATOM 1459 O O . ALA A 1 183 ? -16.514 -1.627 18.534 1.00 90.00 183 ALA A O 1
ATOM 1460 N N . VAL A 1 184 ? -14.803 -2.334 19.821 1.00 90.19 184 VAL A N 1
ATOM 1461 C CA . VAL A 1 184 ? -14.061 -1.071 19.873 1.00 90.19 184 VAL A CA 1
ATOM 1462 C C . VAL A 1 184 ? -12.602 -1.359 19.538 1.00 90.19 184 VAL A C 1
ATOM 1464 O O . VAL A 1 184 ? -12.015 -2.303 20.063 1.00 90.19 184 VAL A O 1
ATOM 1467 N N . ALA A 1 185 ? -12.012 -0.527 18.682 1.00 89.88 185 ALA A N 1
ATOM 1468 C CA . ALA A 1 185 ? -10.576 -0.495 18.436 1.00 89.88 185 ALA A CA 1
ATOM 1469 C C . ALA A 1 185 ? -10.043 0.896 18.780 1.00 89.88 185 ALA A C 1
ATOM 1471 O O . ALA A 1 185 ? -10.697 1.902 18.508 1.00 89.88 185 ALA A O 1
ATOM 1472 N N . ILE A 1 186 ? -8.859 0.944 19.389 1.00 88.81 186 ILE A N 1
ATOM 1473 C CA . ILE A 1 186 ? -8.227 2.187 19.834 1.00 88.81 186 ILE A CA 1
ATOM 1474 C C . ILE A 1 186 ? -6.928 2.372 19.060 1.00 88.81 186 ILE A C 1
ATOM 1476 O O . ILE A 1 186 ? -6.005 1.565 19.173 1.00 88.81 186 ILE A O 1
ATOM 1480 N N . GLY A 1 187 ? -6.887 3.443 18.272 1.00 87.50 187 GLY A N 1
ATOM 1481 C CA . GLY A 1 187 ? -5.731 3.878 17.499 1.00 87.50 187 GLY A CA 1
ATOM 1482 C C . GLY A 1 187 ? -5.036 5.091 18.103 1.00 87.50 187 GLY A C 1
ATOM 1483 O O . GLY A 1 187 ? -5.440 5.624 19.136 1.00 87.50 187 GLY A O 1
ATOM 1484 N N . PHE A 1 188 ? -3.989 5.555 17.429 1.00 83.62 188 PHE A N 1
ATOM 1485 C CA . PHE A 1 188 ? -3.300 6.809 17.736 1.00 83.62 188 PHE A CA 1
ATOM 1486 C C . PHE A 1 188 ? -2.910 7.518 16.433 1.00 83.62 188 PHE A C 1
ATOM 1488 O O . PHE A 1 188 ? -2.948 6.901 15.376 1.00 83.62 188 PHE A O 1
ATOM 1495 N N . SER A 1 189 ? -2.467 8.778 16.518 1.00 83.25 189 SER A N 1
ATOM 1496 C CA . SER A 1 189 ? -2.079 9.615 15.365 1.00 83.25 189 SER A CA 1
ATOM 1497 C C . SER A 1 189 ? -3.259 10.033 14.465 1.00 83.25 189 SER A C 1
ATOM 1499 O O . SER A 1 189 ? -4.418 9.934 14.863 1.00 83.25 189 SER A O 1
ATOM 1501 N N . GLY A 1 190 ? -2.959 10.609 13.297 1.00 80.81 190 GLY A N 1
ATOM 1502 C CA . GLY A 1 190 ? -3.938 11.172 12.366 1.00 80.81 190 GLY A CA 1
ATOM 1503 C C . GLY A 1 190 ? -4.829 10.123 11.693 1.00 80.81 190 GLY A C 1
ATOM 1504 O O . GLY A 1 190 ? -4.416 8.980 11.468 1.00 80.81 190 GLY A O 1
ATOM 1505 N N . LEU A 1 191 ? -6.044 10.540 11.327 1.00 81.44 191 LEU A N 1
ATOM 1506 C CA . LEU A 1 191 ? -7.071 9.669 10.744 1.00 81.44 191 LEU A CA 1
ATOM 1507 C C . LEU A 1 191 ? -6.625 9.016 9.434 1.00 81.44 191 LEU A C 1
ATOM 1509 O O . LEU A 1 191 ? -6.796 7.811 9.261 1.00 81.44 191 LEU A O 1
ATOM 1513 N N . GLU A 1 192 ? -5.981 9.778 8.554 1.00 82.25 192 GLU A N 1
ATOM 1514 C CA . GLU A 1 192 ? -5.538 9.259 7.258 1.00 82.25 192 GLU A CA 1
ATOM 1515 C C . GLU A 1 192 ? -4.402 8.237 7.393 1.00 82.25 192 GLU A C 1
ATOM 1517 O O . GLU A 1 192 ? -4.401 7.189 6.752 1.00 82.25 192 GLU A O 1
ATOM 1522 N N . ILE A 1 193 ? -3.425 8.524 8.255 1.00 82.44 193 ILE A N 1
ATOM 1523 C CA . ILE A 1 193 ? -2.193 7.735 8.345 1.00 82.44 193 ILE A CA 1
ATOM 1524 C C . ILE A 1 193 ? -2.328 6.506 9.257 1.00 82.44 193 ILE A C 1
ATOM 1526 O O . ILE A 1 193 ? -1.714 5.480 8.981 1.00 82.44 193 ILE A O 1
ATOM 1530 N N . TYR A 1 194 ? -3.127 6.582 10.326 1.00 85.69 194 TYR A N 1
ATOM 1531 C CA . TYR A 1 194 ? -3.287 5.502 11.312 1.00 85.69 194 TYR A CA 1
ATOM 1532 C C . TYR A 1 194 ? -4.751 5.173 11.641 1.00 85.69 194 TYR A C 1
ATOM 1534 O O . TYR A 1 194 ? -5.035 4.079 12.140 1.00 85.69 194 TYR A O 1
ATOM 1542 N N . GLY A 1 195 ? -5.700 6.066 11.349 1.00 87.81 195 GLY A N 1
ATOM 1543 C CA . GLY A 1 195 ? -7.127 5.789 11.539 1.00 87.81 195 GLY A CA 1
ATOM 1544 C C . GLY A 1 195 ? -7.578 4.585 10.715 1.00 87.81 195 GLY A C 1
ATOM 1545 O O . GLY A 1 195 ? -8.138 3.644 11.274 1.00 87.81 195 GLY A O 1
ATOM 1546 N N . PHE A 1 196 ? -7.216 4.520 9.430 1.00 88.81 196 PHE A N 1
ATOM 1547 C CA . PHE A 1 196 ? -7.565 3.368 8.585 1.00 88.81 196 PHE A CA 1
ATOM 1548 C C . PHE A 1 196 ? -6.988 2.039 9.108 1.00 88.81 196 PHE A C 1
ATOM 1550 O O . PHE A 1 196 ? -7.664 1.016 9.069 1.00 88.81 196 PHE A O 1
ATOM 1557 N N . HIS A 1 197 ? -5.776 2.046 9.673 1.00 92.25 197 HIS A N 1
ATOM 1558 C CA . HIS A 1 197 ? -5.193 0.865 10.312 1.00 92.25 197 HIS A CA 1
ATOM 1559 C C . HIS A 1 197 ? -6.035 0.391 11.504 1.00 92.25 197 HIS A C 1
ATOM 1561 O O . HIS A 1 197 ? -6.251 -0.806 11.682 1.00 92.25 197 HIS A O 1
ATOM 1567 N N . THR A 1 198 ? -6.546 1.334 12.296 1.00 91.50 198 THR A N 1
ATOM 1568 C CA . THR A 1 198 ? -7.447 1.048 13.423 1.00 91.50 198 THR A CA 1
ATOM 1569 C C . THR A 1 198 ? -8.755 0.433 12.932 1.00 91.50 198 THR A C 1
ATOM 1571 O O . THR A 1 198 ? -9.239 -0.543 13.511 1.00 91.50 198 THR A O 1
ATOM 1574 N N . LEU A 1 199 ? -9.293 0.958 11.828 1.00 90.56 199 LEU A N 1
ATOM 1575 C CA . LEU A 1 199 ? -10.485 0.416 11.185 1.00 90.56 199 LEU A CA 1
ATOM 1576 C C . LEU A 1 199 ? -10.260 -0.997 10.653 1.00 90.56 199 LEU A C 1
ATOM 1578 O O . LEU A 1 199 ? -11.093 -1.861 10.898 1.00 90.56 199 LEU A O 1
ATOM 1582 N N . GLU A 1 200 ? -9.146 -1.269 9.979 1.00 91.31 200 GLU A N 1
ATOM 1583 C CA . GLU A 1 200 ? -8.855 -2.600 9.439 1.00 91.31 200 GLU A CA 1
ATOM 1584 C C . GLU A 1 200 ? -8.623 -3.649 10.539 1.00 91.31 200 GLU A C 1
ATOM 1586 O O . GLU A 1 200 ? -9.088 -4.787 10.423 1.00 91.31 200 GLU A O 1
ATOM 1591 N N . VAL A 1 201 ? -7.990 -3.269 11.656 1.00 91.75 201 VAL A N 1
ATOM 1592 C CA . VAL A 1 201 ? -7.881 -4.141 12.840 1.00 91.75 201 VAL A CA 1
ATOM 1593 C C . VAL A 1 201 ? -9.260 -4.472 13.403 1.00 91.75 201 VAL A C 1
ATOM 1595 O O . VAL A 1 201 ? -9.542 -5.634 13.693 1.00 91.75 201 VAL A O 1
ATOM 1598 N N . LEU A 1 202 ? -10.143 -3.478 13.527 1.00 90.81 202 LEU A N 1
ATOM 1599 C CA . LEU A 1 202 ? -11.517 -3.718 13.964 1.00 90.81 202 LEU A CA 1
ATOM 1600 C C . LEU A 1 202 ? -12.261 -4.616 12.969 1.00 90.81 202 LEU A C 1
ATOM 1602 O O . LEU A 1 202 ? -12.962 -5.550 13.362 1.00 90.81 202 LEU A O 1
ATOM 1606 N N . GLN A 1 203 ? -12.115 -4.335 11.674 1.00 89.94 203 GLN A N 1
ATOM 1607 C CA . GLN A 1 203 ? -12.850 -5.017 10.623 1.00 89.94 203 GLN A CA 1
ATOM 1608 C C . GLN A 1 203 ? -12.487 -6.494 10.531 1.00 89.94 203 GLN A C 1
ATOM 1610 O O . GLN A 1 203 ? -13.414 -7.304 10.515 1.00 89.94 203 GLN A O 1
ATOM 1615 N N . CYS A 1 204 ? -11.198 -6.850 10.581 1.00 89.88 204 CYS A N 1
ATOM 1616 C CA . CYS A 1 204 ? -10.774 -8.249 10.486 1.00 89.88 204 CYS A CA 1
ATOM 1617 C C . CYS A 1 204 ? -11.287 -9.119 11.650 1.00 89.88 204 CYS A C 1
ATOM 1619 O O . CYS A 1 204 ? -11.512 -10.314 11.473 1.00 89.88 204 CYS A O 1
ATOM 1621 N N . MET A 1 205 ? -11.540 -8.527 12.825 1.00 89.94 205 MET A N 1
ATOM 1622 C CA . MET A 1 205 ? -12.156 -9.225 13.961 1.00 89.94 205 MET A CA 1
ATOM 1623 C C . MET A 1 205 ? -13.674 -9.335 13.792 1.00 89.94 205 MET A C 1
ATOM 1625 O O . MET A 1 205 ? -14.254 -10.410 13.937 1.00 89.94 205 MET A O 1
ATOM 1629 N N . VAL A 1 206 ? -14.324 -8.221 13.448 1.00 90.25 206 VAL A N 1
ATOM 1630 C CA . VAL A 1 206 ? -15.787 -8.120 13.362 1.00 90.25 206 VAL A CA 1
ATOM 1631 C C . VAL A 1 206 ? -16.351 -8.883 12.158 1.00 90.25 206 VAL A C 1
ATOM 1633 O O . VAL A 1 206 ? -17.513 -9.285 12.178 1.00 90.25 206 VAL A O 1
ATOM 1636 N N . GLU A 1 207 ? -15.566 -9.119 11.107 1.00 89.56 207 GLU A N 1
ATOM 1637 C CA . GLU A 1 207 ? -15.988 -9.872 9.911 1.00 89.56 207 GLU A CA 1
ATOM 1638 C C . GLU A 1 207 ? -16.182 -11.355 10.134 1.00 89.56 207 GLU A C 1
ATOM 1640 O O . GLU A 1 207 ? -16.894 -11.985 9.364 1.00 89.56 207 GLU A O 1
ATOM 1645 N N . ARG A 1 208 ? -15.652 -11.888 11.229 1.00 87.94 208 ARG A N 1
ATOM 1646 C CA . ARG A 1 208 ? -15.808 -13.296 11.585 1.00 87.94 208 ARG A CA 1
ATOM 1647 C C . ARG A 1 208 ? -17.147 -13.592 12.253 1.00 87.94 208 ARG A C 1
ATOM 1649 O O . AR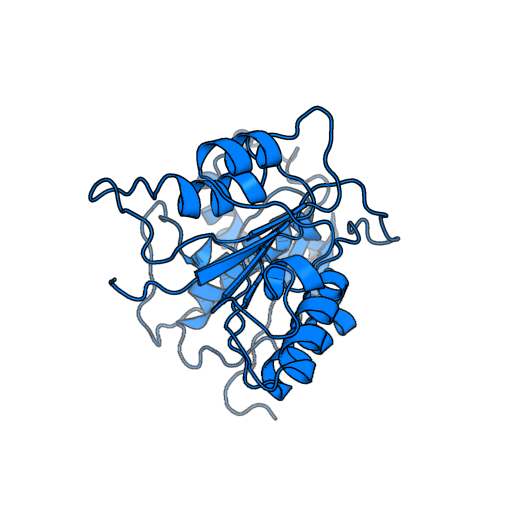G A 1 208 ? -17.444 -14.751 12.504 1.00 87.94 208 ARG A O 1
ATOM 1656 N N . ARG A 1 209 ? -17.958 -12.571 12.550 1.00 88.69 209 ARG A N 1
ATOM 1657 C CA . ARG A 1 209 ? -19.269 -12.753 13.184 1.00 88.69 209 ARG A CA 1
ATOM 1658 C C . ARG A 1 209 ? -20.287 -13.409 12.245 1.00 88.69 209 ARG A C 1
ATOM 1660 O O . ARG A 1 209 ? -20.169 -13.285 11.029 1.00 88.69 209 ARG A O 1
ATOM 1667 N N . ALA A 1 210 ? -21.347 -13.995 12.799 1.00 85.06 210 ALA A N 1
ATOM 1668 C CA . ALA A 1 210 ? -22.473 -14.523 12.031 1.00 85.06 210 ALA A CA 1
ATOM 1669 C C . ALA A 1 210 ? -23.041 -13.467 11.063 1.00 85.06 210 ALA A C 1
ATOM 1671 O O . ALA A 1 210 ? -23.415 -12.359 11.461 1.00 85.06 210 ALA A O 1
ATOM 1672 N N . GLY A 1 211 ? -23.104 -13.810 9.773 1.00 79.44 211 GLY A N 1
ATOM 1673 C CA . GLY A 1 211 ? -23.495 -12.865 8.722 1.00 79.44 211 GLY A CA 1
ATOM 1674 C C . GLY A 1 211 ? -22.417 -11.825 8.390 1.00 79.44 211 GLY A C 1
ATOM 1675 O O . GLY A 1 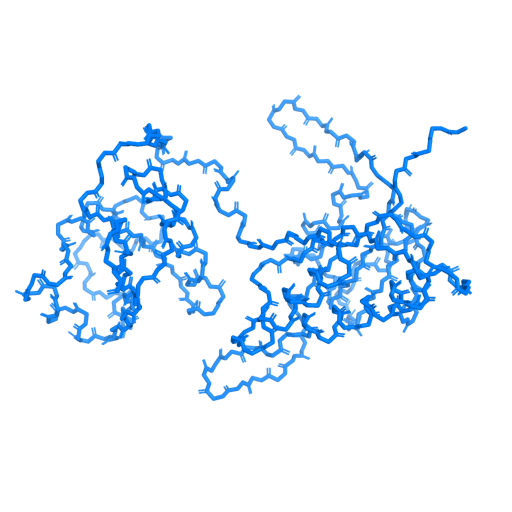211 ? -22.758 -10.732 7.943 1.00 79.44 211 GLY A O 1
ATOM 1676 N N . GLY A 1 212 ? -21.146 -12.149 8.640 1.00 73.06 212 GLY A N 1
ATOM 1677 C CA . GLY A 1 212 ? -19.958 -11.375 8.288 1.00 73.06 212 GLY A CA 1
ATOM 1678 C C . GLY A 1 212 ? -19.826 -11.042 6.798 1.00 73.06 212 GLY A C 1
ATOM 1679 O O . GLY A 1 212 ? -20.648 -11.443 5.976 1.00 73.06 212 GLY A O 1
ATOM 1680 N N . GLU A 1 213 ? -18.819 -10.229 6.462 1.00 68.12 213 GLU A N 1
ATOM 1681 C CA . GLU A 1 213 ? -18.534 -9.724 5.098 1.00 68.12 213 GLU A CA 1
ATOM 1682 C C . GLU A 1 213 ? -19.683 -8.970 4.389 1.00 68.12 213 GLU A C 1
ATOM 1684 O O . GLU A 1 213 ? -19.597 -8.626 3.216 1.00 68.12 213 GLU A O 1
ATOM 1689 N N . THR A 1 214 ? -20.761 -8.612 5.091 1.00 71.00 214 THR A N 1
ATOM 1690 C CA . THR A 1 214 ? -21.899 -7.863 4.517 1.00 71.00 214 THR A CA 1
ATOM 1691 C C . THR A 1 214 ? -21.634 -6.370 4.286 1.00 71.00 214 THR A C 1
ATOM 1693 O O . THR A 1 214 ? -22.546 -5.623 3.918 1.00 71.00 214 THR A O 1
ATOM 1696 N N . GLY A 1 215 ? -20.394 -5.925 4.501 1.00 71.69 215 GLY A N 1
ATOM 1697 C CA . GLY A 1 215 ? -19.971 -4.539 4.344 1.00 71.69 215 GLY A CA 1
ATOM 1698 C C . GLY A 1 215 ? -20.485 -3.587 5.430 1.00 71.69 215 GLY A C 1
ATOM 1699 O O . GLY A 1 215 ? -21.113 -3.969 6.423 1.00 71.69 215 GLY A O 1
ATOM 1700 N N . VAL A 1 216 ? -20.170 -2.310 5.238 1.00 80.69 216 VAL A N 1
ATOM 1701 C CA . VAL A 1 216 ? -20.511 -1.198 6.131 1.00 80.69 216 VAL A CA 1
ATOM 1702 C C . VAL A 1 216 ? -21.810 -0.538 5.662 1.00 80.69 216 VAL A C 1
ATOM 1704 O O . VAL A 1 216 ? -21.963 -0.250 4.478 1.00 80.69 216 VAL A O 1
ATOM 1707 N N . ALA A 1 217 ? -22.760 -0.300 6.571 1.00 81.75 217 ALA A N 1
ATOM 1708 C CA . ALA A 1 217 ? -24.012 0.392 6.250 1.00 81.75 217 ALA A CA 1
ATOM 1709 C C . ALA A 1 217 ? -23.856 1.917 6.302 1.00 81.75 217 ALA A C 1
ATOM 1711 O O . ALA A 1 217 ? -24.371 2.615 5.433 1.00 81.75 217 ALA A O 1
ATOM 1712 N N . ALA A 1 218 ? -23.150 2.418 7.314 1.00 84.00 218 ALA A N 1
ATOM 1713 C CA . ALA A 1 218 ? -22.804 3.824 7.470 1.00 84.00 218 ALA A CA 1
ATOM 1714 C C . ALA A 1 218 ? -21.528 3.951 8.309 1.00 84.00 218 ALA A C 1
ATOM 1716 O O . ALA A 1 218 ? -21.126 2.999 8.975 1.00 84.00 218 ALA A O 1
ATOM 1717 N N . VAL A 1 219 ? -20.921 5.134 8.285 1.00 84.75 219 VAL A N 1
ATOM 1718 C CA . VAL A 1 219 ? -19.845 5.527 9.197 1.00 84.75 219 VAL A CA 1
ATOM 1719 C C . VAL A 1 219 ? -20.259 6.841 9.845 1.00 84.75 219 VAL A C 1
ATOM 1721 O O . VAL A 1 219 ? -20.734 7.746 9.159 1.00 84.75 219 VAL A O 1
ATOM 1724 N N . THR A 1 220 ? -20.119 6.942 11.161 1.00 87.56 220 THR A N 1
ATOM 1725 C CA . THR A 1 220 ? -20.306 8.196 11.896 1.00 87.56 220 THR A CA 1
ATOM 1726 C C . THR A 1 220 ? -18.997 8.559 12.565 1.00 87.56 220 THR A C 1
ATOM 1728 O O . THR A 1 220 ? -18.560 7.813 13.435 1.00 87.56 220 THR A O 1
ATOM 1731 N N . CYS A 1 221 ? -18.426 9.691 12.160 1.00 88.69 221 CYS A N 1
ATOM 1732 C CA . CYS A 1 221 ? -17.255 10.295 12.780 1.00 88.69 221 CYS A CA 1
ATOM 1733 C C . CYS A 1 221 ? -17.723 11.333 13.808 1.00 88.69 221 CYS A C 1
ATOM 1735 O O . CYS A 1 221 ? -18.520 12.218 13.483 1.00 88.69 221 CYS A O 1
ATOM 1737 N N . LEU A 1 222 ? -17.271 11.191 15.051 1.00 88.56 222 LEU A N 1
ATOM 1738 C CA . LEU A 1 222 ? -17.490 12.162 16.124 1.00 88.56 222 LEU A CA 1
ATOM 1739 C C . LEU A 1 222 ? -16.140 12.651 16.622 1.00 88.56 222 LEU A C 1
ATOM 1741 O O . LEU A 1 222 ? -15.243 11.831 16.805 1.00 88.56 222 LEU A O 1
ATOM 1745 N N . GLU A 1 223 ? -16.029 13.945 16.909 1.00 87.38 223 GLU A N 1
ATOM 1746 C CA . GLU A 1 223 ? -14.786 14.570 17.358 1.00 87.38 223 GLU A CA 1
ATOM 1747 C C . GLU A 1 223 ? -14.964 15.313 18.689 1.00 87.38 223 GLU A C 1
ATOM 1749 O O . GLU A 1 223 ? -16.030 15.851 18.994 1.00 87.38 223 GLU A O 1
ATOM 1754 N N . GLY A 1 224 ? -13.900 15.375 19.493 1.00 87.69 224 GLY A N 1
ATOM 1755 C CA . GLY A 1 224 ? -13.883 16.214 20.696 1.00 87.69 224 GLY A CA 1
ATOM 1756 C C . GLY A 1 224 ? -14.921 15.793 21.743 1.00 87.69 224 GLY A C 1
ATOM 1757 O O . GLY A 1 224 ? -15.078 14.611 22.050 1.00 87.69 224 GLY A O 1
ATOM 1758 N N . ASP A 1 225 ? -15.637 16.770 22.303 1.00 90.69 225 ASP A N 1
ATOM 1759 C CA . ASP A 1 225 ? -16.642 16.532 23.349 1.00 90.69 225 ASP A CA 1
ATOM 1760 C C . ASP A 1 225 ? -17.825 15.681 22.871 1.00 90.69 225 ASP A C 1
ATOM 1762 O O . ASP A 1 225 ? -18.477 15.017 23.682 1.00 90.69 225 ASP A O 1
ATOM 1766 N N . ASP A 1 226 ? -18.106 15.667 21.567 1.00 91.06 226 ASP A N 1
ATOM 1767 C CA . ASP A 1 226 ? -19.238 14.922 21.017 1.00 91.06 226 ASP A CA 1
ATOM 1768 C C . ASP A 1 226 ? -19.024 13.406 21.107 1.00 91.06 226 ASP A C 1
ATOM 1770 O O . ASP A 1 226 ? -19.994 12.661 21.251 1.00 91.06 226 ASP A O 1
ATOM 1774 N N . VAL A 1 227 ? -17.767 12.946 21.161 1.00 90.00 227 VAL A N 1
ATOM 1775 C CA . VAL A 1 227 ? -17.438 11.541 21.447 1.00 90.00 227 VAL A CA 1
ATOM 1776 C C . VAL A 1 227 ? -17.962 11.130 22.823 1.00 90.00 227 VAL A C 1
ATOM 1778 O O . VAL A 1 227 ? -18.578 10.072 22.967 1.00 90.00 227 VAL A O 1
ATOM 1781 N N . TRP A 1 228 ? -17.758 11.974 23.837 1.00 88.75 228 TRP A N 1
ATOM 1782 C CA . TRP A 1 228 ? -18.147 11.680 25.216 1.00 88.75 228 TRP A CA 1
ATOM 1783 C C . TRP A 1 228 ? -19.650 11.817 25.433 1.00 88.75 228 TRP A C 1
ATOM 1785 O O . TRP A 1 228 ? -20.249 10.946 26.059 1.00 88.75 228 TRP A O 1
ATOM 1795 N N . LYS A 1 229 ? -20.280 12.842 24.846 1.00 92.81 229 LYS A N 1
ATOM 1796 C CA . LYS A 1 229 ? -21.746 12.982 24.869 1.00 92.81 229 LYS A CA 1
ATOM 1797 C C . LYS A 1 229 ? -22.432 11.776 24.230 1.00 92.81 229 LYS A C 1
ATOM 1799 O O . LYS A 1 229 ? -23.428 11.287 24.753 1.00 92.81 229 LYS A O 1
ATOM 1804 N N . ALA A 1 230 ? -21.891 11.266 23.122 1.00 92.12 230 ALA A N 1
ATOM 1805 C CA . ALA A 1 230 ? -22.415 10.067 22.479 1.00 92.12 230 ALA A CA 1
ATOM 1806 C C . ALA A 1 230 ? -22.263 8.820 23.369 1.00 92.12 230 ALA A C 1
ATOM 1808 O O . ALA A 1 230 ? -23.167 7.986 23.402 1.00 92.12 230 ALA A O 1
ATOM 1809 N N . ALA A 1 231 ? -21.170 8.715 24.133 1.00 90.44 231 ALA A N 1
ATOM 1810 C CA . ALA A 1 231 ? -20.976 7.640 25.108 1.00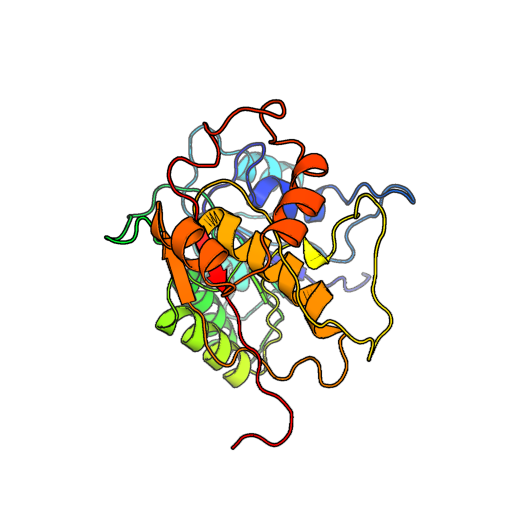 90.44 231 ALA A CA 1
ATOM 1811 C C . ALA A 1 231 ? -22.026 7.699 26.231 1.00 90.44 231 ALA A C 1
ATOM 1813 O O . ALA A 1 231 ? -22.638 6.690 26.567 1.00 90.44 231 ALA A O 1
ATOM 1814 N N . GLU A 1 232 ? -22.277 8.895 26.776 1.00 92.44 232 GLU A N 1
ATOM 1815 C CA . GLU A 1 232 ? -23.293 9.133 27.815 1.00 92.44 232 GLU A CA 1
ATOM 1816 C C . GLU A 1 232 ? -24.713 8.799 27.334 1.00 92.44 232 GLU A C 1
ATOM 1818 O O . GLU A 1 232 ? -25.556 8.374 28.121 1.00 92.44 232 GLU A O 1
ATOM 1823 N N . GLN A 1 233 ? -24.967 8.946 26.033 1.00 94.19 233 GLN A N 1
ATOM 1824 C CA . GLN A 1 233 ? -26.228 8.582 25.382 1.00 94.19 233 GLN A CA 1
ATOM 1825 C C . GLN A 1 233 ? -26.309 7.095 24.989 1.00 94.19 233 GLN A C 1
ATOM 1827 O O . GLN A 1 233 ? -27.298 6.681 24.385 1.00 94.19 233 GLN A O 1
ATOM 1832 N N . GLY A 1 234 ? -25.287 6.288 25.298 1.00 90.31 234 GLY A N 1
ATOM 1833 C CA . GLY A 1 234 ? -25.242 4.864 24.959 1.00 90.31 234 GLY A CA 1
ATOM 1834 C C . GLY A 1 234 ? -25.039 4.581 23.467 1.00 90.31 234 GLY A C 1
ATOM 1835 O O . GLY A 1 234 ? -25.374 3.499 22.995 1.00 90.31 234 GLY A O 1
ATOM 1836 N N . ALA A 1 235 ? -24.517 5.539 22.694 1.00 88.25 235 ALA A N 1
ATOM 1837 C CA . ALA A 1 235 ? -24.279 5.351 21.262 1.00 88.25 235 ALA A CA 1
ATOM 1838 C C . ALA A 1 235 ? -23.063 4.454 20.957 1.00 88.25 235 ALA A C 1
ATOM 1840 O O . ALA A 1 235 ? -22.942 3.977 19.825 1.00 88.25 235 ALA A O 1
ATOM 1841 N N . TRP A 1 236 ? -22.174 4.265 21.937 1.00 90.12 236 TRP A N 1
ATOM 1842 C CA . TRP A 1 236 ? -21.058 3.318 21.936 1.00 90.12 236 TRP A CA 1
ATOM 1843 C C . TRP A 1 236 ? -20.679 2.949 23.383 1.00 90.12 236 TRP A C 1
ATOM 1845 O O . TRP A 1 236 ? -20.857 3.763 24.293 1.00 90.12 236 TRP A O 1
ATOM 1855 N N . SER A 1 237 ? -20.160 1.735 23.609 1.00 90.19 237 SER A N 1
ATOM 1856 C CA . SER A 1 237 ? -19.821 1.265 24.959 1.00 90.19 237 SER A CA 1
ATOM 1857 C C . SER A 1 237 ? -18.521 1.862 25.495 1.00 90.19 237 SER A C 1
ATOM 1859 O O . SER A 1 237 ? -17.410 1.526 25.068 1.00 90.19 237 SER A O 1
ATOM 1861 N N . ARG A 1 238 ? -18.673 2.719 26.508 1.00 89.69 238 ARG A N 1
ATOM 1862 C CA . ARG A 1 238 ? -17.557 3.267 27.277 1.00 89.69 238 ARG A CA 1
ATOM 1863 C C . ARG A 1 238 ? -16.792 2.184 28.038 1.00 89.69 238 ARG A C 1
ATOM 1865 O O . ARG A 1 238 ? -15.565 2.220 28.045 1.00 89.69 238 ARG A O 1
ATOM 1872 N N . ASP A 1 239 ? -17.500 1.208 28.597 1.00 90.81 239 ASP A N 1
ATOM 1873 C CA . ASP A 1 239 ? -16.900 0.095 29.338 1.00 90.81 239 ASP A CA 1
ATOM 1874 C C . ASP A 1 239 ? -15.962 -0.730 28.441 1.00 90.81 239 ASP A C 1
ATOM 1876 O O . ASP A 1 239 ? -14.874 -1.117 28.871 1.00 90.81 239 ASP A O 1
ATOM 1880 N N . LEU A 1 240 ? -16.323 -0.936 27.164 1.00 90.62 240 LEU A N 1
ATOM 1881 C CA . LEU A 1 240 ? -15.450 -1.608 26.194 1.00 90.62 240 LEU A CA 1
ATOM 1882 C C . LEU A 1 240 ? -14.173 -0.810 25.911 1.00 90.62 240 LEU A C 1
ATOM 1884 O O . LEU A 1 240 ? -13.090 -1.395 25.850 1.00 90.62 240 LEU A O 1
ATOM 1888 N N . ALA A 1 241 ? -14.263 0.515 25.765 1.00 88.75 241 ALA A N 1
ATOM 1889 C CA . ALA A 1 241 ? -13.064 1.330 25.579 1.00 88.75 241 ALA A CA 1
ATOM 1890 C C . ALA A 1 241 ? -12.180 1.348 26.832 1.00 88.75 241 ALA A C 1
ATOM 1892 O O . ALA A 1 241 ? -10.962 1.235 26.711 1.00 88.75 241 ALA A O 1
ATOM 1893 N N . GLU A 1 242 ? -12.769 1.442 28.027 1.00 88.19 242 GLU A N 1
ATOM 1894 C CA . GLU A 1 242 ? -12.032 1.384 29.295 1.00 88.19 242 GLU A CA 1
ATOM 1895 C C . GLU A 1 242 ? -11.353 0.019 29.500 1.00 88.19 242 GLU A C 1
ATOM 1897 O O . GLU A 1 242 ? -10.241 -0.031 30.023 1.00 88.19 242 GLU A O 1
ATOM 1902 N N . ALA A 1 243 ? -11.952 -1.076 29.020 1.00 87.88 243 ALA A N 1
ATOM 1903 C CA . ALA A 1 243 ? -11.339 -2.405 29.018 1.00 87.88 243 ALA A CA 1
ATOM 1904 C C . ALA A 1 243 ? -10.209 -2.556 27.980 1.00 87.88 243 ALA A C 1
ATOM 1906 O O . ALA A 1 243 ? -9.220 -3.249 28.236 1.00 87.88 243 ALA A O 1
ATOM 1907 N N . ALA A 1 244 ? -10.327 -1.909 26.816 1.00 85.31 244 ALA A N 1
ATOM 1908 C CA . ALA A 1 244 ? -9.306 -1.934 25.766 1.00 85.31 244 ALA A CA 1
ATOM 1909 C C . ALA A 1 244 ? -8.103 -1.024 26.083 1.00 85.31 244 ALA A C 1
ATOM 1911 O O . ALA A 1 244 ? -6.968 -1.335 25.711 1.00 85.31 244 ALA A O 1
ATOM 1912 N N . TRP A 1 245 ? -8.328 0.077 26.805 1.00 80.25 245 TRP A N 1
ATOM 1913 C CA . TRP A 1 245 ? -7.328 1.112 27.083 1.00 80.25 245 TRP A CA 1
ATOM 1914 C C . TRP A 1 245 ? -6.009 0.603 27.702 1.00 80.25 245 TRP A C 1
ATOM 1916 O O . TRP A 1 245 ? -4.945 0.964 27.190 1.00 80.25 245 TRP A O 1
ATOM 1926 N N . PRO A 1 246 ? -6.004 -0.269 28.735 1.00 78.75 246 PRO A N 1
ATOM 1927 C CA . PRO A 1 246 ? -4.775 -0.727 29.389 1.00 78.75 246 PRO A CA 1
ATOM 1928 C C . PRO A 1 246 ? -3.853 -1.553 28.485 1.00 78.75 246 PRO A C 1
ATOM 1930 O O . PRO A 1 246 ? -2.673 -1.702 28.795 1.00 78.75 246 PRO A O 1
ATOM 1933 N N . GLN A 1 247 ? -4.374 -2.103 27.383 1.00 71.38 247 GLN A N 1
ATOM 1934 C CA . GLN A 1 247 ? -3.583 -2.869 26.415 1.00 71.38 247 GLN A CA 1
ATOM 1935 C C . GLN A 1 247 ? -2.788 -1.958 25.469 1.00 71.38 247 GLN A C 1
ATOM 1937 O O . GLN A 1 247 ? -1.839 -2.407 24.819 1.00 71.38 247 GLN A O 1
ATOM 1942 N N . SER A 1 248 ? -3.134 -0.669 25.404 1.00 66.19 248 SER A N 1
ATOM 1943 C CA . SER A 1 248 ? -2.415 0.298 24.588 1.00 66.19 248 SER A CA 1
ATOM 1944 C C . SER A 1 248 ? -1.073 0.666 25.222 1.00 66.19 248 SER A C 1
ATOM 1946 O O . SER A 1 248 ? -0.999 1.278 26.289 1.00 66.19 248 SER A O 1
ATOM 1948 N N . LYS A 1 249 ? 0.025 0.365 24.520 1.00 63.09 249 LYS A N 1
ATOM 1949 C CA . LYS A 1 249 ? 1.379 0.796 24.916 1.00 63.09 249 LYS A CA 1
ATOM 1950 C C . LYS A 1 249 ? 1.590 2.312 24.806 1.00 63.09 249 LYS A C 1
ATOM 1952 O O . LYS A 1 249 ? 2.609 2.803 25.282 1.00 63.09 249 LYS A O 1
ATOM 1957 N N . THR A 1 250 ? 0.656 3.041 24.193 1.00 55.12 250 THR A N 1
ATOM 1958 C CA . THR A 1 250 ? 0.664 4.509 24.121 1.00 55.12 250 THR A CA 1
ATOM 1959 C C . THR A 1 250 ? -0.133 5.161 25.256 1.00 55.12 250 THR A C 1
ATOM 1961 O O . THR A 1 250 ? -0.260 6.383 25.278 1.00 55.12 250 THR A O 1
ATOM 1964 N N . SER A 1 251 ? -0.643 4.384 26.225 1.00 42.66 251 SER A N 1
ATOM 1965 C CA . SER A 1 251 ? -1.381 4.917 27.374 1.00 42.66 251 SER A CA 1
ATOM 1966 C C . SER A 1 251 ? -0.489 5.816 28.249 1.00 42.66 251 SER A C 1
ATOM 1968 O O . SER A 1 251 ? 0.485 5.338 28.839 1.00 42.66 251 SER A O 1
ATOM 1970 N N . PRO A 1 252 ? -0.856 7.090 28.471 1.00 41.09 252 PRO A N 1
ATOM 1971 C CA . PRO A 1 252 ? -0.443 7.809 29.671 1.00 41.09 252 PRO A CA 1
ATOM 1972 C C . PRO A 1 252 ? -1.008 7.074 30.895 1.00 41.09 252 PRO A C 1
ATOM 1974 O O . PRO A 1 252 ? -2.025 6.386 30.79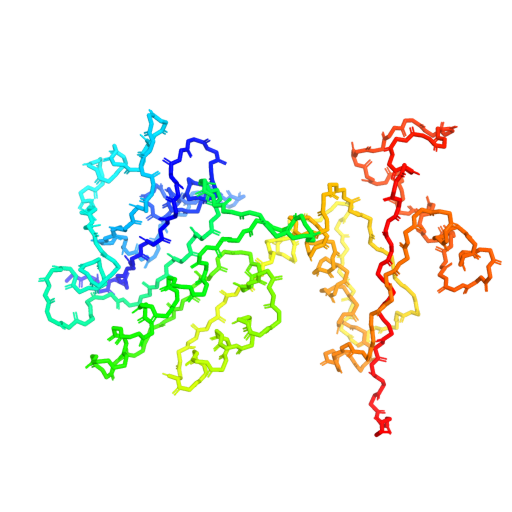8 1.00 41.09 252 PRO A O 1
ATOM 1977 N N . ARG A 1 253 ? -0.359 7.186 32.059 1.00 32.94 253 ARG A N 1
ATOM 1978 C CA . ARG A 1 253 ? -0.806 6.518 33.297 1.00 32.94 253 ARG A CA 1
ATOM 1979 C C . ARG A 1 253 ? -2.293 6.781 33.596 1.00 32.94 253 ARG A C 1
ATOM 1981 O O . ARG A 1 253 ? -2.786 7.892 33.398 1.00 32.94 253 ARG A O 1
ATOM 1988 N N . ALA A 1 254 ? -2.969 5.752 34.113 1.00 32.53 254 ALA A N 1
ATOM 1989 C CA . ALA A 1 254 ? -4.366 5.796 34.539 1.00 32.53 254 ALA A CA 1
ATOM 1990 C C . ALA A 1 254 ? -4.649 7.018 35.437 1.00 32.53 254 ALA A C 1
ATOM 1992 O O . ALA A 1 254 ? -3.907 7.280 36.384 1.00 32.53 254 ALA A O 1
ATOM 1993 N N . GLY A 1 255 ? -5.711 7.763 35.114 1.00 38.19 255 GLY A N 1
ATOM 1994 C CA . GLY A 1 255 ? -6.127 8.984 35.821 1.00 38.19 255 GLY A CA 1
ATOM 1995 C C . GLY A 1 255 ? -5.885 10.292 35.059 1.00 38.19 255 GLY A C 1
ATOM 1996 O O . GLY A 1 255 ? -6.368 11.339 35.485 1.00 38.19 255 GLY A O 1
ATOM 1997 N N . SER A 1 256 ? -5.200 10.254 33.914 1.00 35.69 256 SER A N 1
ATOM 1998 C CA . SER A 1 256 ? -5.050 11.427 33.055 1.00 35.69 256 SER A CA 1
ATOM 1999 C C . SER A 1 256 ? -6.197 11.515 32.048 1.00 35.69 256 SER A C 1
ATOM 2001 O O . SER A 1 256 ? -6.227 10.781 31.064 1.00 35.69 256 SER A O 1
ATOM 2003 N N . ARG A 1 257 ? -7.106 12.477 32.235 1.00 43.16 257 ARG A N 1
ATOM 2004 C CA . ARG A 1 257 ? -8.025 12.951 31.181 1.00 43.16 257 ARG A CA 1
ATOM 2005 C C . ARG A 1 257 ? -7.294 13.592 29.988 1.00 43.16 257 ARG A C 1
ATOM 2007 O O . ARG A 1 257 ? -7.935 14.178 29.129 1.00 43.16 257 ARG A O 1
ATOM 2014 N N . THR A 1 258 ? -5.966 13.546 29.927 1.00 44.25 258 THR A N 1
ATOM 2015 C CA . THR A 1 258 ? -5.178 14.401 29.048 1.00 44.25 258 THR A CA 1
ATOM 2016 C C . THR A 1 258 ? -4.020 13.622 28.433 1.00 44.25 258 THR A C 1
ATOM 2018 O O . THR A 1 258 ? -3.058 13.241 29.100 1.00 44.25 258 THR A O 1
ATOM 2021 N N . THR A 1 259 ? -4.167 13.321 27.140 1.00 39.16 259 THR A N 1
ATOM 2022 C CA . THR A 1 259 ? -3.169 13.502 26.052 1.00 39.16 259 THR A CA 1
ATOM 2023 C C . THR A 1 259 ? -3.591 12.745 24.788 1.00 39.16 259 THR A C 1
ATOM 2025 O O . THR A 1 259 ? -3.417 13.281 23.703 1.00 39.16 259 THR A O 1
ATOM 2028 N N . ALA A 1 260 ? -4.278 11.601 24.901 1.00 37.66 260 ALA A N 1
ATOM 2029 C CA . ALA A 1 260 ? -5.028 11.004 23.780 1.00 37.66 260 ALA A CA 1
ATOM 2030 C C . ALA A 1 260 ? -6.433 11.619 23.590 1.00 37.66 260 ALA A C 1
ATOM 2032 O O . ALA A 1 260 ? -7.079 11.432 22.567 1.00 37.66 260 ALA A O 1
ATOM 2033 N N . ALA A 1 261 ? -6.893 12.381 24.584 1.00 41.12 261 ALA A N 1
ATOM 2034 C CA . ALA A 1 261 ? -8.235 12.951 24.677 1.00 41.12 261 ALA A CA 1
ATOM 2035 C C . ALA A 1 261 ? -8.356 14.405 24.178 1.00 41.12 261 ALA A C 1
ATOM 2037 O O . ALA A 1 261 ? -9.387 15.028 24.404 1.00 41.12 261 ALA A O 1
ATOM 2038 N N . ASN A 1 262 ? -7.340 14.971 23.512 1.00 35.91 262 ASN A N 1
ATOM 2039 C CA . ASN A 1 262 ? -7.453 16.355 23.024 1.00 35.91 262 ASN A CA 1
ATOM 2040 C C . ASN A 1 262 ? -8.288 16.468 21.736 1.00 35.91 262 ASN A C 1
ATOM 2042 O O . ASN A 1 262 ? -8.840 17.533 21.478 1.00 35.91 262 ASN A O 1
ATOM 2046 N N . ARG A 1 263 ? -8.401 15.380 20.959 1.00 43.28 263 ARG A N 1
ATOM 2047 C CA . ARG A 1 263 ? -9.299 15.224 19.800 1.00 43.28 263 ARG A CA 1
ATOM 2048 C C . ARG A 1 263 ? -9.650 13.739 19.624 1.00 43.28 263 ARG A C 1
ATOM 2050 O O . ARG A 1 263 ? -9.115 13.099 18.722 1.00 43.28 263 ARG A O 1
ATOM 2057 N N . PRO A 1 264 ? -10.444 13.137 20.529 1.00 55.09 264 PRO A N 1
ATOM 2058 C CA . PRO A 1 264 ? -10.917 11.780 20.303 1.00 55.09 264 PRO A CA 1
ATOM 2059 C C . PRO A 1 264 ? -11.705 11.764 18.992 1.00 55.09 264 PRO A C 1
ATOM 2061 O O . PRO A 1 264 ? -12.488 12.679 18.749 1.00 55.09 264 PRO A O 1
ATOM 2064 N N . CYS A 1 265 ? -11.472 10.745 18.172 1.00 51.12 265 CYS A N 1
ATOM 2065 C CA . CYS A 1 265 ? -12.281 10.447 17.004 1.00 51.12 265 CYS A CA 1
ATOM 2066 C C . CYS A 1 265 ? -12.796 9.021 17.148 1.00 51.12 265 CYS A C 1
ATOM 2068 O O . CYS A 1 265 ? -12.013 8.111 17.433 1.00 51.12 265 CYS A O 1
ATOM 2070 N N . ILE A 1 266 ? -14.100 8.828 16.983 1.00 56.53 266 ILE A N 1
ATOM 2071 C CA . ILE A 1 266 ? -14.696 7.494 16.911 1.00 56.53 266 ILE A CA 1
ATOM 2072 C C . ILE A 1 266 ? -15.416 7.347 15.583 1.00 56.53 266 ILE A C 1
ATOM 2074 O O . ILE A 1 266 ? -16.247 8.180 15.233 1.00 56.53 266 ILE A O 1
ATOM 2078 N N . ASP A 1 267 ? -15.106 6.260 14.885 1.00 53.84 267 ASP A N 1
ATOM 2079 C CA . ASP A 1 267 ? -15.850 5.814 13.721 1.00 53.84 267 ASP A CA 1
ATOM 2080 C C . ASP A 1 267 ? -16.801 4.706 14.153 1.00 53.84 267 ASP A C 1
ATOM 2082 O O . ASP A 1 267 ? -16.408 3.562 14.397 1.00 53.84 267 ASP A O 1
ATOM 2086 N N . ARG A 1 268 ? -18.086 5.040 14.256 1.00 49.34 268 ARG A N 1
ATOM 2087 C CA . ARG A 1 268 ? -19.118 4.028 14.463 1.00 49.34 268 ARG A CA 1
ATOM 2088 C C . ARG A 1 268 ? -19.506 3.441 13.117 1.00 49.34 268 ARG A C 1
ATOM 2090 O O . ARG A 1 268 ? -19.969 4.161 12.237 1.00 49.34 268 ARG A O 1
ATOM 2097 N N . ILE A 1 269 ? -19.380 2.124 12.994 1.00 54.47 269 ILE A N 1
ATOM 2098 C CA . ILE A 1 269 ? -19.632 1.386 11.756 1.00 54.47 269 ILE A CA 1
ATOM 2099 C C . ILE A 1 269 ? -20.817 0.427 11.958 1.00 54.47 269 ILE A C 1
ATOM 2101 O O . ILE A 1 269 ? -20.608 -0.759 12.232 1.00 54.47 269 ILE A O 1
ATOM 2105 N N . PRO A 1 270 ? -22.082 0.885 11.851 1.00 53.97 270 PRO A N 1
ATOM 2106 C CA . PRO A 1 270 ? -23.205 -0.036 11.707 1.00 53.97 270 PRO A CA 1
ATOM 2107 C C . PRO A 1 270 ? -23.015 -0.875 10.438 1.00 53.97 270 PRO A C 1
ATOM 2109 O O . PRO A 1 270 ? -22.689 -0.349 9.372 1.00 53.97 270 PRO A O 1
ATOM 2112 N N . ARG A 1 271 ? -23.218 -2.190 10.532 1.00 53.44 271 ARG A N 1
ATOM 2113 C CA . ARG A 1 271 ? -23.094 -3.108 9.390 1.00 53.44 271 ARG A CA 1
ATOM 2114 C C . ARG A 1 271 ? -24.458 -3.606 8.934 1.00 53.44 271 ARG A C 1
ATOM 2116 O O . ARG A 1 271 ? -25.375 -3.738 9.742 1.00 53.44 271 ARG A O 1
ATOM 2123 N N . ARG A 1 272 ? -24.592 -3.895 7.636 1.00 50.81 272 ARG A N 1
ATOM 2124 C CA . ARG A 1 272 ? -25.839 -4.440 7.080 1.00 50.81 272 ARG A CA 1
ATOM 2125 C C . ARG A 1 272 ? -26.069 -5.850 7.622 1.00 50.81 272 ARG A C 1
ATOM 2127 O O . ARG A 1 272 ? -25.174 -6.691 7.570 1.00 50.81 272 ARG A O 1
ATOM 2134 N N . THR A 1 273 ? -27.270 -6.130 8.109 1.00 46.06 273 THR A N 1
ATOM 2135 C CA . THR A 1 273 ? -27.720 -7.501 8.372 1.00 46.06 273 THR A CA 1
ATOM 2136 C C . THR A 1 273 ? -28.240 -8.110 7.067 1.00 46.06 273 THR A C 1
ATOM 2138 O O . THR A 1 273 ? -28.847 -7.414 6.246 1.00 46.06 273 THR A O 1
ATOM 2141 N N . ARG A 1 274 ? -27.996 -9.408 6.826 1.00 42.66 274 ARG A N 1
ATOM 2142 C CA . ARG A 1 274 ? -28.600 -10.108 5.677 1.00 42.66 274 ARG A CA 1
ATOM 2143 C C . ARG A 1 274 ? -30.127 -9.970 5.767 1.00 42.66 274 ARG A C 1
ATOM 2145 O O . ARG A 1 274 ? -30.726 -10.483 6.703 1.00 42.66 274 ARG A O 1
ATOM 2152 N N . GLY A 1 275 ? -30.739 -9.286 4.796 1.00 45.28 275 GLY A N 1
ATOM 2153 C CA . GLY A 1 275 ? -32.197 -9.134 4.686 1.00 45.28 275 GLY A CA 1
ATOM 2154 C C . GLY A 1 275 ? -32.728 -7.697 4.726 1.00 45.28 275 GLY A C 1
ATOM 2155 O O . GLY A 1 275 ? -33.880 -7.490 4.353 1.00 45.28 275 GLY A O 1
ATOM 2156 N N . ALA A 1 276 ? -31.918 -6.702 5.096 1.00 38.00 276 ALA A N 1
ATOM 2157 C CA . ALA A 1 276 ? -32.299 -5.297 4.955 1.00 38.00 276 ALA A CA 1
ATOM 2158 C C . ALA A 1 276 ? -31.981 -4.817 3.525 1.00 38.00 276 ALA A C 1
ATOM 2160 O O . ALA A 1 276 ? -30.812 -4.628 3.178 1.00 38.00 276 ALA A O 1
ATOM 2161 N N . ARG A 1 277 ? -33.018 -4.704 2.685 1.00 35.94 277 ARG A N 1
ATOM 2162 C CA . ARG A 1 277 ? -32.963 -3.938 1.429 1.00 35.94 277 ARG A CA 1
ATOM 2163 C C . ARG A 1 277 ? -33.062 -2.450 1.723 1.00 35.94 277 ARG A C 1
ATOM 2165 O O . ARG A 1 277 ? -33.873 -2.102 2.607 1.00 35.94 277 ARG A O 1
#

pLDDT: mean 87.84, std 16.3, range [32.53, 98.88]

Radius of gyration: 21.38 Å; chains: 1; bounding box: 58×43×62 Å

Secondary structure (DSSP, 8-state):
---PPEEEEEES---TTSHHHHHHHHHHH-EEETTEEE--SSEEEEEEES---TT--HHHHHHHTTPPBPSSHHHHHHTTSSS---SEEEEE--SS---B-TTS-B--SHHHHHHHHHHHHHHHT----EEEEBSS-SSHHHHHHHHHHHHHTT--EEEE-SGGGS--SS---PPTTB--S-------S-IIIIIHHHHHHHHHHHTTBTTTT--BS--EEEETHHHHHHHHTTSS-HHHHHHHGGG-TTPPPTT---SS-SS-EEEE--B--TT--